Protein AF-0000000074090554 (afdb_homodimer)

pLDDT: mean 96.91, std 5.13, range [51.81, 98.94]

Radius of gyration: 20.27 Å; Cα contacts (8 Å, |Δi|>4): 659; chains: 2; bounding box: 40×61×44 Å

Solvent-accessible surface area (backbone atoms only — not comparable to full-atom values): 15644 Å² total; per-residue (Å²): 118,46,79,45,78,44,50,69,62,42,58,60,70,19,64,66,71,73,47,42,88,66,43,34,73,74,23,35,37,38,40,38,33,32,45,70,45,44,50,70,70,39,45,50,43,50,48,50,49,50,48,49,48,59,72,48,11,80,48,42,38,37,41,36,39,40,21,15,55,68,25,62,82,35,44,69,50,52,49,45,28,29,57,43,36,42,77,71,59,22,46,58,45,79,45,70,33,91,78,59,78,59,39,40,37,39,34,72,68,34,35,36,40,34,27,76,52,44,85,65,38,63,46,87,61,60,77,50,28,63,26,54,79,49,46,40,53,18,32,21,48,61,42,46,36,39,40,37,68,59,80,127,118,46,76,45,79,44,52,67,62,40,60,60,70,20,64,64,71,73,47,42,87,66,42,35,74,74,23,36,37,38,40,39,33,33,46,70,48,44,52,71,71,39,44,51,42,50,49,50,50,49,49,50,48,58,71,46,11,80,48,41,37,36,41,36,39,42,22,17,54,70,25,61,82,35,43,68,50,52,50,45,27,28,56,42,36,42,76,71,59,21,46,59,46,80,46,69,34,90,77,60,80,62,40,41,36,40,35,73,67,33,32,36,39,32,28,75,52,45,85,64,38,63,48,87,61,60,79,52,28,62,25,55,79,48,48,40,53,18,31,20,47,61,42,45,36,40,41,37,67,59,80,126

Secondary structure (DSSP, 8-state):
-EEEEEPTT-----HHHHHGGG-STT--EEEEE-TT--SHHHHHHHHHHHHHHHHH-TT--EEEEEEEGGGGGGHHHHHHHHHHHHTTT-EEEEEEESS----EEEETTSEEEEETTTT--B----SSSTTSS-GGGS-B--EEEEEEE---/-EEEEEPTT-----HHHHHGGG-STT--EEEEE-TT--SHHHHHHHHHHHHHHHHH-TT--EEEEEEEGGGGGGHHHHHHHHHHHHTTT-EEEEEEESS----EEEETTSEEEEETTTT--B----SSSTTSS-GGGS-B--EEEEEEE---

Foldseek 3Di:
DDKDWAAFQAFQCFPCNQCVVVADQPWAEKEWEEAPCADPVSVVLVLVVVVSNVVRYVNHAEYEYEYEPNNVVVVVSQVVSQVVCVVSRHGYHYHHDHPGDAGWMDTPQFKIKGKPNHSPFFDDPDDPDPCNPTVRRTGGHIIMMDMDGHDD/DDKDWAAFQAFQCFPCNQCVVVADQPWAEKEWEEAPCADPVSVVLVLVVVVSNVVRYVNHQEYEYEYEPNNVVVVVSQVVSQVVCVVSRHGYHYHHDHPGDAGWMDTPQFKIKGKPNHSPFFDDPDDPDPCNPTVRRTGGHIIMMDMDGHDD

Nearest PDB structures (foldseek):
  4a5z-assembly1_C  TM=9.369E-01  e=2.027E-21  Homo sapiens
  2ymb-assembly2_A  TM=9.418E-01  e=6.014E-21  Homo sapiens
  2ymb-assembly1_D  TM=9.451E-01  e=1.570E-20  Homo sapiens
  2ymb-assembly2_C  TM=9.462E-01  e=3.608E-20  Homo sapiens
  2jpd-assembly1_A  TM=6.000E-01  e=1.088E+00  Homo sapiens

Organism: Heligmosomoides polygyrus (NCBI:txid6339)

Sequence (304 aa):
LEQRKIEANSVGHGYDKIFGRCLDEKLTAVHVQDAYVCAHHQIMNFVRFCELVVSGAPNIRCINLLTGMEGRNSQSAFDELARSLEKVNVVLKVEFSSSLHDREIRFNNGWIVKIGRGLDYFKNPGKYVLGASDLNFRPCHETIVDIMRQKKLEQRKIEANSVGHGYDKIFGRCLDEKLTAVHVQDAYVCAHHQIMNFVRFCELVVSGAPNIRCINLLTGMEGRNSQSAFDELARSLEKVNVVLKVEFSSSLHDREIRFNNGWIVKIGRGLDYFKNPGKYVLGASDLNFRPCHETIVDIMRQKK

InterPro domains:
  IPR032341 MITD1, C-terminal phospholipase D-like domain [PF16565] (12-149)
  IPR038113 MITD1, C-terminal phospholipase D-like domain superfamily [G3DSA:3.30.870.30] (2-152)
  IPR052817 MIT domain-containing protein 1 [PTHR21222] (3-151)

Structure (mmCIF, N/CA/C/O backbone):
data_AF-0000000074090554-model_v1
#
loop_
_entity.id
_entity.type
_entity.pdbx_description
1 polymer 'MIT_C domain-containing protein'
#
loop_
_atom_site.group_PDB
_atom_site.id
_atom_site.type_symbol
_atom_site.label_atom_id
_atom_site.label_alt_id
_atom_site.label_comp_id
_atom_site.label_asym_id
_atom_site.label_entity_id
_atom_site.label_seq_id
_atom_site.pdbx_PDB_ins_code
_atom_site.Cartn_x
_atom_site.Cartn_y
_atom_site.Cartn_z
_atom_site.occupancy
_atom_site.B_iso_or_equiv
_atom_site.auth_seq_id
_atom_site.auth_comp_id
_atom_site.auth_asym_id
_atom_site.auth_atom_id
_atom_site.pdbx_PDB_model_num
ATOM 1 N N . LEU A 1 1 ? -10.656 11.57 23.984 1 82.06 1 LEU A N 1
ATOM 2 C CA . LEU A 1 1 ? -9.242 11.578 23.594 1 82.06 1 LEU A CA 1
ATOM 3 C C . LEU A 1 1 ? -8.656 10.172 23.672 1 82.06 1 LEU A C 1
ATOM 5 O O . LEU A 1 1 ? -8.867 9.453 24.641 1 82.06 1 LEU A O 1
ATOM 9 N N . GLU A 1 2 ? -8.133 9.703 22.562 1 92.25 2 GLU A N 1
ATOM 10 C CA . GLU A 1 2 ? -7.363 8.461 22.547 1 92.25 2 GLU A CA 1
ATOM 11 C C . GLU A 1 2 ? -5.875 8.742 22.328 1 92.25 2 GLU A C 1
ATOM 13 O O . GLU A 1 2 ? -5.504 9.523 21.453 1 92.25 2 GLU A O 1
ATOM 18 N N . GLN A 1 3 ? -5.125 8.219 23.328 1 95.94 3 GLN A N 1
ATOM 19 C CA . GLN A 1 3 ? -3.678 8.305 23.172 1 95.94 3 GLN A CA 1
ATOM 20 C C . GLN A 1 3 ? -3.07 6.93 22.906 1 95.94 3 GLN A C 1
ATOM 22 O O . GLN A 1 3 ? -3.35 5.969 23.625 1 95.94 3 GLN A O 1
ATOM 27 N N . ARG A 1 4 ? -2.275 6.859 21.844 1 96.69 4 ARG A N 1
ATOM 28 C CA . ARG A 1 4 ? -1.589 5.629 21.469 1 96.69 4 ARG A CA 1
ATOM 29 C C . ARG A 1 4 ? -0.075 5.812 21.5 1 96.69 4 ARG A C 1
ATOM 31 O O . ARG A 1 4 ? 0.454 6.754 20.922 1 96.69 4 ARG A O 1
ATOM 38 N N . LYS A 1 5 ? 0.503 4.953 22.25 1 97.75 5 LYS A N 1
ATOM 39 C CA . LYS A 1 5 ? 1.963 4.945 22.25 1 97.75 5 LYS A CA 1
ATOM 40 C C . LYS A 1 5 ? 2.512 3.918 21.266 1 97.75 5 LYS A C 1
ATOM 42 O O . LYS A 1 5 ? 2.219 2.727 21.375 1 97.75 5 LYS A O 1
ATOM 47 N N . ILE A 1 6 ? 3.244 4.336 20.328 1 98.38 6 ILE A N 1
ATOM 48 C CA . ILE A 1 6 ? 3.916 3.461 19.375 1 98.38 6 ILE A CA 1
ATOM 49 C C . ILE A 1 6 ? 5.355 3.221 19.812 1 98.38 6 ILE A C 1
ATOM 51 O O . ILE A 1 6 ? 6.152 4.156 19.891 1 98.38 6 ILE A O 1
ATOM 55 N N . GLU A 1 7 ? 5.668 2.025 20.078 1 98.5 7 GLU A N 1
ATOM 56 C CA . GLU A 1 7 ? 6.992 1.66 20.562 1 98.5 7 GLU A CA 1
ATOM 57 C C . GLU A 1 7 ? 7.988 1.513 19.422 1 98.5 7 GLU A C 1
ATOM 59 O O . GLU A 1 7 ? 7.609 1.166 18.297 1 98.5 7 GLU A O 1
ATOM 64 N N . ALA A 1 8 ? 9.281 1.731 19.781 1 98.38 8 ALA A N 1
ATOM 65 C CA . ALA A 1 8 ? 10.336 1.532 18.797 1 98.38 8 ALA A CA 1
ATOM 66 C C . ALA A 1 8 ? 10.328 0.104 18.25 1 98.38 8 ALA A C 1
ATOM 68 O O . ALA A 1 8 ? 10.25 -0.855 19.031 1 98.38 8 ALA A O 1
ATOM 69 N N . ASN A 1 9 ? 10.281 -0.014 16.922 1 98 9 ASN A N 1
ATOM 70 C CA . ASN A 1 9 ? 10.414 -1.264 16.172 1 98 9 ASN A CA 1
ATOM 71 C C . ASN A 1 9 ? 9.109 -2.053 16.172 1 98 9 ASN A C 1
ATOM 73 O O . ASN A 1 9 ? 9.047 -3.148 15.609 1 98 9 ASN A O 1
ATOM 77 N N . SER A 1 10 ? 8.078 -1.482 16.812 1 98.12 10 SER A N 1
ATOM 78 C CA . SER A 1 10 ? 6.793 -2.168 16.734 1 98.12 10 SER A CA 1
ATOM 79 C C . SER A 1 10 ? 6.184 -2.045 15.344 1 98.12 10 SER A C 1
ATOM 81 O O . SER A 1 10 ? 6.543 -1.145 14.586 1 98.12 10 SER A O 1
ATOM 83 N N . VAL A 1 11 ? 5.324 -3.018 15.016 1 98.12 11 VAL A N 1
ATOM 84 C CA . VAL A 1 11 ? 4.672 -3.035 13.711 1 98.12 11 VAL A CA 1
ATOM 85 C C . VAL A 1 11 ? 3.156 -2.979 13.891 1 98.12 11 VAL A C 1
ATOM 87 O O . VAL A 1 11 ? 2.656 -3.041 15.016 1 98.12 11 VAL A O 1
ATOM 90 N N . GLY A 1 12 ? 2.463 -2.797 12.812 1 97.94 12 GLY A N 1
ATOM 91 C CA . GLY A 1 12 ? 1.009 -2.826 12.852 1 97.94 12 GLY A CA 1
ATOM 92 C C . GLY A 1 12 ? 0.39 -1.452 13.031 1 97.94 12 GLY A C 1
ATOM 93 O O . GLY A 1 12 ? -0.725 -1.33 13.539 1 97.94 12 GLY A O 1
ATOM 94 N N . HIS A 1 13 ? 1.132 -0.464 12.656 1 98.62 13 HIS A N 1
ATOM 95 C CA . HIS A 1 13 ? 0.662 0.896 12.898 1 98.62 13 HIS A CA 1
ATOM 96 C C . HIS A 1 13 ? 0.528 1.67 11.586 1 98.62 13 HIS A C 1
ATOM 98 O O . HIS A 1 13 ? 0.9 2.844 11.516 1 98.62 13 HIS A O 1
ATOM 104 N N . GLY A 1 14 ? 0.028 0.983 10.562 1 98.56 14 GLY A N 1
ATOM 105 C CA . GLY A 1 14 ? -0.215 1.641 9.289 1 98.56 14 GLY A CA 1
ATOM 106 C C . GLY A 1 14 ? -1.208 2.783 9.383 1 98.56 14 GLY A C 1
ATOM 107 O O . GLY A 1 14 ? -1.899 2.928 10.398 1 98.56 14 GLY A O 1
ATOM 108 N N . TYR A 1 15 ? -1.355 3.547 8.375 1 98.69 15 TYR A N 1
ATOM 109 C CA . TYR A 1 15 ? -2.213 4.727 8.359 1 98.69 15 TYR A CA 1
ATOM 110 C C . TYR A 1 15 ? -3.676 4.34 8.547 1 98.69 15 TYR A C 1
ATOM 112 O O . TYR A 1 15 ? -4.445 5.082 9.164 1 98.69 15 TYR A O 1
ATOM 120 N N . ASP A 1 16 ? -4.066 3.18 8.023 1 98.12 16 ASP A N 1
ATOM 121 C CA . ASP A 1 16 ? -5.441 2.715 8.18 1 98.12 16 ASP A CA 1
ATOM 122 C C . ASP A 1 16 ? -5.781 2.488 9.656 1 98.12 16 ASP A C 1
ATOM 124 O O . ASP A 1 16 ? -6.914 2.715 10.078 1 98.12 16 ASP A O 1
ATOM 128 N N . LYS A 1 17 ? -4.789 2.055 10.406 1 97.88 17 LYS A N 1
ATOM 129 C CA . LYS A 1 17 ? -5 1.806 11.828 1 97.88 17 LYS A CA 1
ATOM 130 C C . LYS A 1 17 ? -5.059 3.113 12.617 1 97.88 17 LYS A C 1
ATOM 132 O O . LYS A 1 17 ? -5.754 3.203 13.625 1 97.88 17 LYS A O 1
ATOM 137 N N . ILE A 1 18 ? -4.367 4.098 12.164 1 98.12 18 ILE A N 1
ATOM 138 C CA . ILE A 1 18 ? -4.258 5.363 12.891 1 98.12 18 ILE A CA 1
ATOM 139 C C . ILE A 1 18 ? -5.387 6.301 12.469 1 98.12 18 ILE A C 1
ATOM 141 O O . ILE A 1 18 ? -6.043 6.914 13.312 1 98.12 18 ILE A O 1
ATOM 145 N N . PHE A 1 19 ? -5.676 6.344 11.133 1 98.44 19 PHE A N 1
ATOM 146 C CA . PHE A 1 19 ? -6.535 7.398 10.609 1 98.44 19 PHE A CA 1
ATOM 147 C C . PHE A 1 19 ? -7.895 6.832 10.203 1 98.44 19 PHE A C 1
ATOM 149 O O . PHE A 1 19 ? -8.812 7.586 9.875 1 98.44 19 PHE A O 1
ATOM 156 N N . GLY A 1 20 ? -8.039 5.535 10.164 1 97.94 20 GLY A N 1
ATOM 157 C CA . GLY A 1 20 ? -9.242 4.906 9.641 1 97.94 20 GLY A CA 1
ATOM 158 C C . GLY A 1 20 ? -10.523 5.449 10.25 1 97.94 20 GLY A C 1
ATOM 159 O O . GLY A 1 20 ? -11.508 5.656 9.547 1 97.94 20 GLY A O 1
ATOM 160 N N . ARG A 1 21 ? -10.531 5.68 11.461 1 96.25 21 ARG A N 1
ATOM 161 C CA . ARG A 1 21 ? -11.734 6.102 12.18 1 96.25 21 ARG A CA 1
ATOM 162 C C . ARG A 1 21 ? -12.117 7.531 11.812 1 96.25 21 ARG A C 1
ATOM 164 O O . ARG A 1 21 ? -13.242 7.965 12.062 1 96.25 21 ARG A O 1
ATOM 171 N N . CYS A 1 22 ? -11.195 8.266 11.289 1 98.25 22 CYS A N 1
ATOM 172 C CA . CYS A 1 22 ? -11.438 9.664 10.953 1 98.25 22 CYS A CA 1
ATOM 173 C C . CYS A 1 22 ? -12.078 9.789 9.578 1 98.25 22 CYS A C 1
ATOM 175 O O . CYS A 1 22 ? -12.445 10.883 9.148 1 98.25 22 CYS A O 1
ATOM 177 N N . LEU A 1 23 ? -12.195 8.719 8.852 1 98.62 23 LEU A N 1
ATOM 178 C CA . LEU A 1 23 ? -12.648 8.727 7.469 1 98.62 23 LEU A CA 1
ATOM 179 C C . LEU A 1 23 ? -14.094 8.234 7.363 1 98.62 23 LEU A C 1
ATOM 181 O O . LEU A 1 23 ? -14.398 7.109 7.762 1 98.62 23 LEU A O 1
ATOM 185 N N . ASP A 1 24 ? -14.93 9.062 6.961 1 98.06 24 ASP A N 1
ATOM 186 C CA . ASP A 1 24 ? -16.328 8.703 6.777 1 98.06 24 ASP A CA 1
ATOM 187 C C . ASP A 1 24 ? -16.969 9.539 5.668 1 98.06 24 ASP A C 1
ATOM 189 O O . ASP A 1 24 ? -16.281 10.25 4.938 1 98.06 24 ASP A O 1
ATOM 193 N N . GLU A 1 25 ? -18.266 9.398 5.477 1 98.06 25 GLU A N 1
ATOM 194 C CA . GLU A 1 25 ? -18.953 10.047 4.371 1 98.06 25 GLU A CA 1
ATOM 195 C C . GLU A 1 25 ? -19.078 11.555 4.609 1 98.06 25 GLU A C 1
ATOM 197 O O . GLU A 1 25 ? -19.359 12.312 3.674 1 98.06 25 GLU A O 1
ATOM 202 N N . LYS A 1 26 ? -18.906 12 5.805 1 98.25 26 LYS A N 1
ATOM 203 C CA . LYS A 1 26 ? -19.078 13.414 6.137 1 98.25 26 LYS A CA 1
ATOM 204 C C . LYS A 1 26 ? -17.797 14.203 5.852 1 98.25 26 LYS A C 1
ATOM 206 O O . LYS A 1 26 ? -17.828 15.438 5.797 1 98.25 26 LYS A O 1
ATOM 211 N N . LEU A 1 27 ? -16.766 13.547 5.73 1 98.75 27 LEU A N 1
ATOM 212 C CA . LEU A 1 27 ? -15.484 14.203 5.535 1 98.75 27 LEU A CA 1
ATOM 213 C C . LEU A 1 27 ? -15.375 14.781 4.129 1 98.75 27 LEU A C 1
ATOM 215 O O . LEU A 1 27 ? -15.477 14.047 3.141 1 98.75 27 LEU A O 1
ATOM 219 N N . THR A 1 28 ? -15.125 16.078 4.031 1 98.88 28 THR A N 1
ATOM 220 C CA . THR A 1 28 ? -15.016 16.719 2.721 1 98.88 28 THR A CA 1
ATOM 221 C C . THR A 1 28 ? -13.672 17.422 2.566 1 98.88 28 THR A C 1
ATOM 223 O O . THR A 1 28 ? -13.273 17.781 1.454 1 98.88 28 THR A O 1
ATOM 226 N N . ALA A 1 29 ? -13 17.625 3.717 1 98.88 29 ALA A N 1
ATOM 227 C CA . ALA A 1 29 ? -11.695 18.281 3.648 1 98.88 29 ALA A CA 1
ATOM 228 C C . ALA A 1 29 ? -10.781 17.828 4.777 1 98.88 29 ALA A C 1
ATOM 230 O O . ALA A 1 29 ? -11.25 17.547 5.887 1 98.88 29 ALA A O 1
ATOM 231 N N . VAL A 1 30 ? -9.516 17.766 4.508 1 98.88 30 VAL A N 1
ATOM 232 C CA . VAL A 1 30 ? -8.5 17.438 5.504 1 98.88 30 VAL A CA 1
ATOM 233 C C . VAL A 1 30 ? -7.363 18.453 5.43 1 98.88 30 VAL A C 1
ATOM 235 O O . VAL A 1 30 ? -6.973 18.891 4.344 1 98.88 30 VAL A O 1
ATOM 238 N N . HIS A 1 31 ? -6.836 18.844 6.582 1 98.69 31 HIS A N 1
ATOM 239 C CA . HIS A 1 31 ? -5.723 19.781 6.688 1 98.69 31 HIS A CA 1
ATOM 240 C C . HIS A 1 31 ? -4.531 19.141 7.391 1 98.69 31 HIS A C 1
ATOM 242 O O . HIS A 1 31 ? -4.613 18.781 8.57 1 98.69 31 HIS A O 1
ATOM 248 N N . VAL A 1 32 ? -3.424 19.047 6.672 1 98.69 32 VAL A N 1
ATOM 249 C CA . VAL A 1 32 ? -2.215 18.422 7.195 1 98.69 32 VAL A CA 1
ATOM 250 C C . VAL A 1 32 ? -1.147 19.484 7.445 1 98.69 32 VAL A C 1
ATOM 252 O O . VAL A 1 32 ? -0.786 20.25 6.535 1 98.69 32 VAL A O 1
ATOM 255 N N . GLN A 1 33 ? -0.683 19.578 8.641 1 98 33 GLN A N 1
ATOM 256 C CA . GLN A 1 33 ? 0.457 20.406 9 1 98 33 GLN A CA 1
ATOM 257 C C . GLN A 1 33 ? 1.658 19.562 9.398 1 98 33 GLN A C 1
ATOM 259 O O . GLN A 1 33 ? 1.597 18.812 10.375 1 98 33 GLN A O 1
ATOM 264 N N . ASP A 1 34 ? 2.723 19.672 8.703 1 96.88 34 ASP A N 1
ATOM 265 C CA . ASP A 1 34 ? 3.98 18.953 8.914 1 96.88 34 ASP A CA 1
ATOM 266 C C . ASP A 1 34 ? 5.141 19.672 8.227 1 96.88 34 ASP A C 1
ATOM 268 O O . ASP A 1 34 ? 5.184 19.766 7 1 96.88 34 ASP A O 1
ATOM 272 N N . ALA A 1 35 ? 6.121 20.094 8.992 1 95.44 35 ALA A N 1
ATOM 273 C CA . ALA A 1 35 ? 7.176 20.969 8.477 1 95.44 35 ALA A CA 1
ATOM 274 C C . ALA A 1 35 ? 8.164 20.188 7.625 1 95.44 35 ALA A C 1
ATOM 276 O O . ALA A 1 35 ? 8.984 20.766 6.906 1 95.44 35 ALA A O 1
ATOM 277 N N . TYR A 1 36 ? 8 18.812 7.562 1 94.88 36 TYR A N 1
ATOM 278 C CA . TYR A 1 36 ? 9.125 18.047 7.039 1 94.88 36 TYR A CA 1
ATOM 279 C C . TYR A 1 36 ? 8.703 17.188 5.852 1 94.88 36 TYR A C 1
ATOM 281 O O . TYR A 1 36 ? 9.312 16.156 5.574 1 94.88 36 TYR A O 1
ATOM 289 N N . VAL A 1 37 ? 7.762 17.672 5.145 1 96.94 37 VAL A N 1
ATOM 290 C CA . VAL A 1 37 ? 7.391 16.969 3.918 1 96.94 37 VAL A CA 1
ATOM 291 C C . VAL A 1 37 ? 8.211 17.516 2.748 1 96.94 37 VAL A C 1
ATOM 293 O O . VAL A 1 37 ? 7.793 18.453 2.08 1 96.94 37 VAL A O 1
ATOM 296 N N . CYS A 1 38 ? 9.336 16.891 2.51 1 96.12 38 CYS A N 1
ATOM 297 C CA . CYS A 1 38 ? 10.258 17.422 1.513 1 96.12 38 CYS A CA 1
ATOM 298 C C . CYS A 1 38 ? 11.008 16.297 0.808 1 96.12 38 CYS A C 1
ATOM 300 O O . CYS A 1 38 ? 11.031 16.234 -0.423 1 96.12 38 CYS A O 1
ATOM 302 N N . ALA A 1 39 ? 11.602 15.391 1.55 1 96.56 39 ALA A N 1
ATOM 303 C CA . ALA A 1 39 ? 12.344 14.273 0.956 1 96.56 39 ALA A CA 1
ATOM 304 C C . ALA A 1 39 ? 11.398 13.312 0.246 1 96.56 39 ALA A C 1
ATOM 306 O O . ALA A 1 39 ? 10.211 13.258 0.556 1 96.56 39 ALA A O 1
ATOM 307 N N . HIS A 1 40 ? 11.953 12.547 -0.634 1 97.19 40 HIS A N 1
ATOM 308 C CA . HIS A 1 40 ? 11.188 11.602 -1.44 1 97.19 40 HIS A CA 1
ATOM 309 C C . HIS A 1 40 ? 10.312 10.711 -0.566 1 97.19 40 HIS A C 1
ATOM 311 O O . HIS A 1 40 ? 9.102 10.602 -0.807 1 97.19 40 HIS A O 1
ATOM 317 N N . HIS A 1 41 ? 10.906 10.094 0.476 1 97.38 41 HIS A N 1
ATOM 318 C CA . HIS A 1 41 ? 10.133 9.164 1.289 1 97.38 41 HIS A CA 1
ATOM 319 C C . HIS A 1 41 ? 9.031 9.883 2.057 1 97.38 41 HIS A C 1
ATOM 321 O O . HIS A 1 41 ? 7.965 9.312 2.309 1 97.38 41 HIS A O 1
ATOM 327 N N . GLN A 1 42 ? 9.273 11.109 2.43 1 97.88 42 GLN A N 1
ATOM 328 C CA . GLN A 1 42 ? 8.266 11.898 3.125 1 97.88 42 GLN A CA 1
ATOM 329 C C . GLN A 1 42 ? 7.102 12.242 2.201 1 97.88 42 GLN A C 1
ATOM 331 O O . GLN A 1 42 ? 5.938 12.18 2.609 1 97.88 42 GLN A O 1
ATOM 336 N N . ILE A 1 43 ? 7.41 12.555 0.97 1 98.5 43 ILE A N 1
ATOM 337 C CA . ILE A 1 43 ? 6.375 12.852 -0.017 1 98.5 43 ILE A CA 1
ATOM 338 C C . ILE A 1 43 ? 5.574 11.594 -0.317 1 98.5 43 ILE A C 1
ATOM 340 O O . ILE A 1 43 ? 4.344 11.641 -0.431 1 98.5 43 ILE A O 1
ATOM 344 N N . MET A 1 44 ? 6.238 10.484 -0.396 1 98.31 44 MET A N 1
ATOM 345 C CA . MET A 1 44 ? 5.543 9.219 -0.632 1 98.31 44 MET A CA 1
ATOM 346 C C . MET A 1 44 ? 4.613 8.883 0.529 1 98.31 44 MET A C 1
ATOM 348 O O . MET A 1 44 ? 3.533 8.328 0.323 1 98.31 44 MET A O 1
ATOM 352 N N . ASN A 1 45 ? 5.043 9.203 1.752 1 98.44 45 ASN A N 1
ATOM 353 C CA . ASN A 1 45 ? 4.152 9.047 2.895 1 98.44 45 ASN A CA 1
ATOM 354 C C . ASN A 1 45 ? 2.883 9.875 2.734 1 98.44 45 ASN A C 1
ATOM 356 O O . ASN A 1 45 ? 1.784 9.406 3.033 1 98.44 45 ASN A O 1
ATOM 360 N N . PHE A 1 46 ? 3.092 11.07 2.268 1 98.81 46 PHE A N 1
ATOM 361 C CA . PHE A 1 46 ? 1.954 11.953 2.045 1 98.81 46 PHE A CA 1
ATOM 362 C C . PHE A 1 46 ? 1.06 11.414 0.935 1 98.81 46 PHE A C 1
ATOM 364 O O . PHE A 1 46 ? -0.168 11.469 1.037 1 98.81 46 PHE A O 1
ATOM 371 N N . VAL A 1 47 ? 1.602 10.859 -0.137 1 98.88 47 VAL A N 1
ATOM 372 C CA . VAL A 1 47 ? 0.836 10.227 -1.202 1 98.88 47 VAL A CA 1
ATOM 373 C C . VAL A 1 47 ? -0.007 9.086 -0.624 1 98.88 47 VAL A C 1
ATOM 375 O O . VAL A 1 47 ? -1.205 8.992 -0.902 1 98.88 47 VAL A O 1
ATOM 378 N N . ARG A 1 48 ? 0.614 8.25 0.199 1 98.75 48 ARG A N 1
ATOM 379 C CA . ARG A 1 48 ? -0.093 7.141 0.833 1 98.75 48 ARG A CA 1
ATOM 380 C C . ARG A 1 48 ? -1.251 7.648 1.687 1 98.75 48 ARG A C 1
ATOM 382 O O . ARG A 1 48 ? -2.328 7.047 1.699 1 98.75 48 ARG A O 1
ATOM 389 N N . PHE A 1 49 ? -0.973 8.711 2.4 1 98.88 49 PHE A N 1
ATOM 390 C CA . PHE A 1 49 ? -2.021 9.32 3.211 1 98.88 49 PHE A CA 1
ATOM 391 C C . PHE A 1 49 ? -3.186 9.773 2.338 1 98.88 49 PHE A C 1
ATOM 393 O O . PHE A 1 49 ? -4.344 9.492 2.646 1 98.88 49 PHE A O 1
ATOM 400 N N . CYS A 1 50 ? -2.912 10.438 1.239 1 98.94 50 CYS A N 1
ATOM 401 C CA . CYS A 1 50 ? -3.938 10.891 0.309 1 98.94 50 CYS A CA 1
ATOM 402 C C . CYS A 1 50 ? -4.734 9.719 -0.244 1 98.94 50 CYS A C 1
ATOM 404 O O . CYS A 1 50 ? -5.957 9.789 -0.358 1 98.94 50 CYS A O 1
ATOM 406 N N . GLU A 1 51 ? -4.047 8.648 -0.608 1 98.81 51 GLU A N 1
ATOM 407 C CA . GLU A 1 51 ? -4.719 7.457 -1.117 1 98.81 51 GLU A CA 1
ATOM 408 C C . GLU A 1 51 ? -5.703 6.898 -0.092 1 98.81 51 GLU A C 1
ATOM 410 O O . GLU A 1 51 ? -6.82 6.516 -0.441 1 98.81 51 GLU A O 1
ATOM 415 N N . LEU A 1 52 ? -5.281 6.887 1.154 1 98.81 52 LEU A N 1
ATOM 416 C CA . LEU A 1 52 ? -6.152 6.41 2.221 1 98.81 52 LEU A CA 1
ATOM 417 C C . LEU A 1 52 ? -7.387 7.297 2.35 1 98.81 52 LEU A C 1
ATOM 419 O O . LEU A 1 52 ? -8.508 6.793 2.453 1 98.81 52 LEU A O 1
ATOM 423 N N . VAL A 1 53 ? -7.199 8.594 2.348 1 98.88 53 VAL A N 1
ATOM 424 C CA . VAL A 1 53 ? -8.289 9.555 2.506 1 98.88 53 VAL A CA 1
ATOM 425 C C . VAL A 1 53 ? -9.281 9.406 1.355 1 98.88 53 VAL A C 1
ATOM 427 O O . VAL A 1 53 ? -10.484 9.305 1.578 1 98.88 53 VAL A O 1
ATOM 430 N N . VAL A 1 54 ? -8.758 9.344 0.125 1 98.81 54 VAL A N 1
ATOM 431 C CA . VAL A 1 54 ? -9.609 9.25 -1.056 1 98.81 54 VAL A CA 1
ATOM 432 C C . VAL A 1 54 ? -10.391 7.938 -1.022 1 98.81 54 VAL A C 1
ATOM 434 O O . VAL A 1 54 ? -11.57 7.902 -1.381 1 98.81 54 VAL A O 1
ATOM 437 N N . SER A 1 55 ? -9.781 6.895 -0.54 1 98.25 55 SER A N 1
ATOM 438 C CA . SER A 1 55 ? -10.414 5.582 -0.485 1 98.25 55 SER A CA 1
ATOM 439 C C . SER A 1 55 ? -11.461 5.523 0.622 1 98.25 55 SER A C 1
ATOM 441 O O . SER A 1 55 ? -12.5 4.875 0.468 1 98.25 55 SER A O 1
ATOM 443 N N . GLY A 1 56 ? -11.242 6.168 1.688 1 98.38 56 GLY A N 1
ATOM 444 C CA . GLY A 1 56 ? -12.062 5.992 2.879 1 98.38 56 GLY A CA 1
ATOM 445 C C . GLY A 1 56 ? -13.109 7.07 3.047 1 98.38 56 GLY A C 1
ATOM 446 O O . GLY A 1 56 ? -14.031 6.926 3.85 1 98.38 56 GLY A O 1
ATOM 447 N N . ALA A 1 57 ? -12.922 8.133 2.305 1 98.62 57 ALA A N 1
ATOM 448 C CA . ALA A 1 57 ? -13.852 9.258 2.393 1 98.62 57 ALA A CA 1
ATOM 449 C C . ALA A 1 57 ? -14.422 9.609 1.021 1 98.62 57 ALA A C 1
ATOM 451 O O . ALA A 1 57 ? -13.883 10.477 0.325 1 98.62 57 ALA A O 1
ATOM 452 N N . PRO A 1 58 ? -15.555 9.047 0.666 1 98 58 PRO A N 1
ATOM 453 C CA . PRO A 1 58 ? -16.078 9.195 -0.691 1 98 58 PRO A CA 1
ATOM 454 C C . PRO A 1 58 ? -16.422 10.641 -1.044 1 98 58 PRO A C 1
ATOM 456 O O . PRO A 1 58 ? -16.453 11 -2.223 1 98 58 PRO A O 1
ATOM 459 N N . ASN A 1 59 ? -16.641 11.516 -0.073 1 98.69 59 ASN A N 1
ATOM 460 C CA . ASN A 1 59 ? -17.062 12.883 -0.356 1 98.69 59 ASN A CA 1
ATOM 461 C C . ASN A 1 59 ? -15.914 13.867 -0.193 1 98.69 59 ASN A C 1
ATOM 463 O O . ASN A 1 59 ? -16.125 15.086 -0.199 1 98.69 59 ASN A O 1
ATOM 467 N N . ILE A 1 60 ? -14.742 13.43 -0.067 1 98.94 60 ILE A N 1
ATOM 468 C CA . ILE A 1 60 ? -13.57 14.297 0.064 1 98.94 60 ILE A CA 1
ATOM 469 C C . ILE A 1 60 ? -13.438 15.164 -1.182 1 98.94 60 ILE A C 1
ATOM 471 O O . ILE A 1 60 ? -13.609 14.688 -2.305 1 98.94 60 ILE A O 1
ATOM 475 N N . ARG A 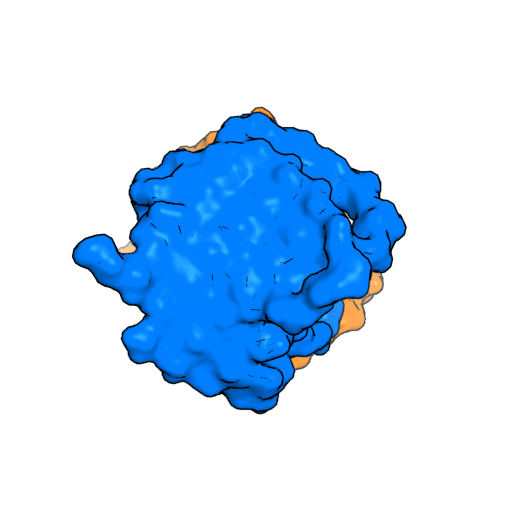1 61 ? -13.062 16.406 -0.954 1 98.88 61 ARG A N 1
ATOM 476 C CA . ARG A 1 61 ? -12.977 17.328 -2.074 1 98.88 61 ARG A CA 1
ATOM 477 C C . ARG A 1 61 ? -11.695 18.156 -2.004 1 98.88 61 ARG A C 1
ATOM 479 O O . ARG A 1 61 ? -11.234 18.672 -3.02 1 98.88 61 ARG A O 1
ATOM 486 N N . CYS A 1 62 ? -11.156 18.219 -0.783 1 98.88 62 CYS A N 1
ATOM 487 C CA . CYS A 1 62 ? -9.992 19.078 -0.641 1 98.88 62 CYS A CA 1
ATOM 488 C C . CYS A 1 62 ? -9.008 18.516 0.379 1 98.88 62 CYS A C 1
ATOM 490 O O . CYS A 1 62 ? -9.414 18.078 1.456 1 98.88 62 CYS A O 1
ATOM 492 N N . ILE A 1 63 ? -7.77 18.484 0.023 1 98.94 63 ILE A N 1
ATOM 493 C CA . ILE A 1 63 ? -6.664 18.172 0.919 1 98.94 63 ILE A CA 1
ATOM 494 C C . ILE A 1 63 ? -5.672 19.328 0.945 1 98.94 63 ILE A C 1
ATOM 496 O O . ILE A 1 63 ? -5.191 19.766 -0.103 1 98.94 63 ILE A O 1
ATOM 500 N N . ASN A 1 64 ? -5.441 19.844 2.141 1 98.88 64 ASN A N 1
ATOM 501 C CA . ASN A 1 64 ? -4.516 20.953 2.328 1 98.88 64 ASN A CA 1
ATOM 502 C C . ASN A 1 64 ? -3.25 20.516 3.057 1 98.88 64 ASN A C 1
ATOM 504 O O . ASN A 1 64 ? -3.326 19.875 4.105 1 98.88 64 ASN A O 1
ATOM 508 N N . LEU A 1 65 ? -2.133 20.859 2.469 1 98.75 65 LEU A N 1
ATOM 509 C CA . LEU A 1 65 ? -0.849 20.609 3.113 1 98.75 65 LEU A CA 1
ATOM 510 C C . LEU A 1 65 ? -0.117 21.906 3.41 1 98.75 65 LEU A C 1
ATOM 512 O O . LEU A 1 65 ? 0.091 22.719 2.512 1 98.75 65 LEU A O 1
ATOM 516 N N . LEU A 1 66 ? 0.136 22.141 4.645 1 98.5 66 LEU A N 1
ATOM 517 C CA . LEU A 1 66 ? 1.072 23.172 5.074 1 98.5 66 LEU A CA 1
ATOM 518 C C . LEU A 1 66 ? 2.391 22.562 5.531 1 98.5 66 LEU A C 1
ATOM 520 O O . LEU A 1 66 ? 2.422 21.797 6.5 1 98.5 66 LEU A O 1
ATOM 524 N N . THR A 1 67 ? 3.516 22.891 4.812 1 98.31 67 THR A N 1
ATOM 525 C CA . THR A 1 67 ? 4.805 22.281 5.141 1 98.31 67 THR A CA 1
ATOM 526 C C . THR A 1 67 ? 5.906 23.344 5.148 1 98.31 67 THR A C 1
ATOM 528 O O . THR A 1 67 ? 5.641 24.531 4.93 1 98.31 67 THR A O 1
ATOM 531 N N . GLY A 1 68 ? 7.113 22.969 5.531 1 97.25 68 GLY A N 1
ATOM 532 C CA . GLY A 1 68 ? 8.219 23.906 5.652 1 97.25 68 GLY A CA 1
ATOM 533 C C . GLY A 1 68 ? 8.703 24.422 4.312 1 97.25 68 GLY A C 1
ATOM 534 O O . GLY A 1 68 ? 8.414 23.844 3.268 1 97.25 68 GLY A O 1
ATOM 535 N N . MET A 1 69 ? 9.5 25.453 4.359 1 96.81 69 MET A N 1
ATOM 536 C CA . MET A 1 69 ? 9.977 26.141 3.164 1 96.81 69 MET A CA 1
ATOM 537 C C . MET A 1 69 ? 10.805 25.188 2.289 1 96.81 69 MET A C 1
ATOM 539 O O . MET A 1 69 ? 10.812 25.328 1.063 1 96.81 69 MET A O 1
ATOM 543 N N . GLU A 1 70 ? 11.414 24.266 2.844 1 95.75 70 GLU A N 1
ATOM 544 C CA . GLU A 1 70 ? 12.227 23.312 2.086 1 95.75 70 GLU A CA 1
ATOM 545 C C . GLU A 1 70 ? 11.375 22.5 1.119 1 95.75 70 GLU A C 1
ATOM 547 O O . GLU A 1 70 ? 11.883 21.969 0.129 1 95.75 70 GLU A O 1
ATOM 552 N N . GLY A 1 71 ? 10.086 22.422 1.48 1 96.31 71 GLY A N 1
ATOM 553 C CA . GLY A 1 71 ? 9.164 21.719 0.597 1 96.31 71 GLY A CA 1
ATOM 554 C C . GLY A 1 71 ? 9.078 22.344 -0.785 1 96.31 71 GLY A C 1
ATOM 555 O O . GLY A 1 71 ? 8.695 21.672 -1.748 1 96.31 71 GLY A O 1
ATOM 556 N N . ARG A 1 72 ? 9.43 23.547 -0.934 1 96.62 72 ARG A N 1
ATOM 557 C CA . ARG A 1 72 ? 9.398 24.234 -2.225 1 96.62 72 ARG A CA 1
ATOM 558 C C . ARG A 1 72 ? 10.312 23.531 -3.23 1 96.62 72 ARG A C 1
ATOM 560 O O . ARG A 1 72 ? 10.047 23.562 -4.434 1 96.62 72 ARG A O 1
ATOM 567 N N . ASN A 1 73 ? 11.344 22.938 -2.736 1 96.5 73 ASN A N 1
ATOM 568 C CA . ASN A 1 73 ? 12.289 22.219 -3.582 1 96.5 73 ASN A CA 1
ATOM 569 C C . ASN A 1 73 ? 11.625 21 -4.238 1 96.5 73 ASN A C 1
ATOM 571 O O . ASN A 1 73 ? 12.18 20.422 -5.18 1 96.5 73 ASN A O 1
ATOM 575 N N . SER A 1 74 ? 10.453 20.641 -3.758 1 97.19 74 SER A N 1
ATOM 576 C CA . SER A 1 74 ? 9.742 19.484 -4.289 1 97.19 74 SER A CA 1
ATOM 577 C C . SER A 1 74 ? 8.414 19.891 -4.914 1 97.19 74 SER A C 1
ATOM 579 O O . SER A 1 74 ? 7.453 19.125 -4.906 1 97.19 74 SER A O 1
ATOM 581 N N . GLN A 1 75 ? 8.336 21.062 -5.383 1 97.69 75 GLN A N 1
ATOM 582 C CA . GLN A 1 75 ? 7.109 21.609 -5.945 1 97.69 75 GLN A CA 1
ATOM 583 C C . GLN A 1 75 ? 6.574 20.734 -7.07 1 97.69 75 GLN A C 1
ATOM 585 O O . GLN A 1 75 ? 5.363 20.531 -7.18 1 97.69 75 GLN A O 1
ATOM 590 N N . SER A 1 76 ? 7.441 20.297 -7.922 1 98 76 SER A N 1
ATOM 591 C CA . SER A 1 76 ? 7.027 19.469 -9.055 1 98 76 SER A CA 1
ATOM 592 C C . SER A 1 76 ? 6.332 18.203 -8.586 1 98 76 SER A C 1
ATOM 594 O O . SER A 1 76 ? 5.402 17.719 -9.242 1 98 76 SER A O 1
ATOM 596 N N . ALA A 1 77 ? 6.82 17.609 -7.527 1 98.5 77 ALA A N 1
ATOM 597 C CA . ALA A 1 77 ? 6.195 16.422 -6.953 1 98.5 77 ALA A CA 1
ATOM 598 C C . ALA A 1 77 ? 4.777 16.719 -6.473 1 98.5 77 ALA A C 1
ATOM 600 O O . ALA A 1 77 ? 3.85 15.961 -6.746 1 98.5 77 ALA A O 1
ATOM 601 N N . PHE A 1 78 ? 4.605 17.844 -5.84 1 98.75 78 PHE A N 1
ATOM 602 C CA . PHE A 1 78 ? 3.289 18.234 -5.348 1 98.75 78 PHE A CA 1
ATOM 603 C C . PHE A 1 78 ? 2.348 18.531 -6.508 1 98.75 78 PHE A C 1
ATOM 605 O O . PHE A 1 78 ? 1.157 18.219 -6.445 1 98.75 78 PHE A O 1
ATOM 612 N N . ASP A 1 79 ? 2.891 19.125 -7.512 1 98.69 79 ASP A N 1
ATOM 613 C CA . ASP A 1 79 ? 2.084 19.422 -8.695 1 98.69 79 ASP A CA 1
ATOM 614 C C . ASP A 1 79 ? 1.599 18.125 -9.352 1 98.69 79 ASP A C 1
ATOM 616 O O . ASP A 1 79 ? 0.453 18.047 -9.797 1 98.69 79 ASP A O 1
ATOM 620 N N . GLU A 1 80 ? 2.488 17.203 -9.445 1 98.75 80 GLU A N 1
ATOM 621 C CA . GLU A 1 80 ? 2.111 15.906 -10.008 1 98.75 80 GLU A CA 1
ATOM 622 C C . GLU A 1 80 ? 0.99 15.258 -9.195 1 98.75 80 GLU A C 1
ATOM 624 O O . GLU A 1 80 ? 0.019 14.75 -9.766 1 98.75 80 GLU A O 1
ATOM 629 N N . LEU A 1 81 ? 1.146 15.281 -7.941 1 98.81 81 LEU A N 1
ATOM 630 C CA . LEU A 1 81 ? 0.121 14.727 -7.066 1 98.81 81 LEU A CA 1
ATOM 631 C C . LEU A 1 81 ? -1.195 15.484 -7.219 1 98.81 81 LEU A C 1
ATOM 633 O O . LEU A 1 81 ? -2.266 14.875 -7.266 1 98.81 81 LEU A O 1
ATOM 637 N N . ALA A 1 82 ? -1.112 16.797 -7.27 1 98.88 82 ALA A N 1
ATOM 638 C CA . ALA A 1 82 ? -2.307 17.625 -7.434 1 98.88 82 ALA A CA 1
ATOM 639 C C . ALA A 1 82 ? -3.064 17.25 -8.703 1 98.88 82 ALA A C 1
ATOM 641 O O . ALA A 1 82 ? -4.289 17.109 -8.68 1 98.88 82 ALA A O 1
ATOM 642 N N . ARG A 1 83 ? -2.389 17.078 -9.773 1 98.62 83 ARG A N 1
ATOM 643 C CA . ARG A 1 83 ? -3.014 16.688 -11.031 1 98.62 83 ARG A CA 1
ATOM 644 C C . ARG A 1 83 ? -3.674 15.32 -10.922 1 98.62 83 ARG A C 1
ATOM 646 O O . ARG A 1 83 ? -4.766 15.102 -11.453 1 98.62 83 ARG A O 1
ATOM 653 N N . SER A 1 84 ? -2.996 14.484 -10.258 1 98.62 84 SER A N 1
ATOM 654 C CA . SER A 1 84 ? -3.529 13.141 -10.047 1 98.62 84 SER A CA 1
ATOM 655 C C . SER A 1 84 ? -4.816 13.18 -9.227 1 98.62 84 SER A C 1
ATOM 657 O O . SER A 1 84 ? -5.797 12.516 -9.57 1 98.62 84 SER A O 1
ATOM 659 N N . LEU A 1 85 ? -4.801 13.914 -8.18 1 98.88 85 LEU A N 1
ATOM 660 C CA . LEU A 1 85 ? -5.953 14.047 -7.297 1 98.88 85 LEU A CA 1
ATOM 661 C C . LEU A 1 85 ? -7.121 14.711 -8.016 1 98.88 85 LEU A C 1
ATOM 663 O O . LEU A 1 85 ? -8.281 14.375 -7.777 1 98.88 85 LEU A O 1
ATOM 667 N N . GLU A 1 86 ? -6.836 15.586 -8.867 1 98.69 86 GLU A N 1
ATOM 668 C CA . GLU A 1 86 ? -7.867 16.281 -9.633 1 98.69 86 GLU A CA 1
ATOM 669 C C . GLU A 1 86 ? -8.703 15.312 -10.453 1 98.69 86 GLU A C 1
ATOM 671 O O . GLU A 1 86 ? -9.898 15.531 -10.664 1 98.69 86 GLU A O 1
ATOM 676 N N . LYS A 1 87 ? -8.117 14.242 -10.922 1 97.69 87 LYS A N 1
ATOM 677 C CA . LYS A 1 87 ? -8.797 13.25 -11.75 1 97.69 87 LYS A CA 1
ATOM 678 C C . LYS A 1 87 ? -9.938 12.586 -10.977 1 97.69 87 LYS A C 1
ATOM 680 O O . LYS A 1 87 ? -10.82 11.977 -11.578 1 97.69 87 LYS A O 1
ATOM 685 N N . VAL A 1 88 ? -9.844 12.68 -9.68 1 97.88 88 VAL A N 1
ATOM 686 C CA . VAL A 1 88 ? -10.914 12.117 -8.859 1 97.88 88 VAL A CA 1
ATOM 687 C C . VAL A 1 88 ? -11.641 13.234 -8.125 1 97.88 88 VAL A C 1
ATOM 689 O O . VAL A 1 88 ? -12.188 13.016 -7.039 1 97.88 88 VAL A O 1
ATOM 692 N N . ASN A 1 89 ? -11.5 14.414 -8.57 1 98.31 89 ASN A N 1
ATOM 693 C CA . ASN A 1 89 ? -12.227 15.602 -8.125 1 98.31 89 ASN A CA 1
ATOM 694 C C . ASN A 1 89 ? -11.797 16.031 -6.727 1 98.31 89 ASN A C 1
ATOM 696 O O . ASN A 1 89 ? -12.633 16.438 -5.914 1 98.31 89 ASN A O 1
ATOM 700 N N . VAL A 1 90 ? -10.586 15.852 -6.414 1 98.94 90 VAL A N 1
ATOM 701 C CA . VAL A 1 90 ? -10.016 16.328 -5.156 1 98.94 90 VAL A CA 1
ATOM 702 C C . VAL A 1 90 ? -8.969 17.391 -5.434 1 98.94 90 VAL A C 1
ATOM 704 O O . VAL A 1 90 ? -8.07 17.203 -6.25 1 98.94 90 VAL A O 1
ATOM 707 N N . VAL A 1 91 ? -9.086 18.516 -4.785 1 98.94 91 VAL A N 1
ATOM 708 C CA . VAL A 1 91 ? -8.133 19.609 -4.941 1 98.94 91 VAL A CA 1
ATOM 709 C C . VAL A 1 91 ? -7.051 19.516 -3.871 1 98.94 91 VAL A C 1
ATOM 711 O O . VAL A 1 91 ? -7.352 19.375 -2.684 1 98.94 91 VAL A O 1
ATOM 714 N N . LEU A 1 92 ? -5.809 19.547 -4.309 1 98.94 92 LEU A N 1
ATOM 715 C CA . LEU A 1 92 ? -4.684 19.641 -3.383 1 98.94 92 LEU A CA 1
ATOM 716 C C . LEU A 1 92 ? -4.117 21.047 -3.336 1 98.94 92 LEU A C 1
ATOM 718 O O . LEU A 1 92 ? -3.758 21.609 -4.375 1 98.94 92 LEU A O 1
ATOM 722 N N . LYS A 1 93 ? -4.102 21.594 -2.189 1 98.81 93 LYS A N 1
ATOM 723 C CA . LYS A 1 93 ? -3.451 22.875 -1.957 1 98.81 93 LYS A CA 1
ATOM 724 C C . LYS A 1 93 ? -2.215 22.719 -1.076 1 98.81 93 LYS A C 1
ATOM 726 O O . LYS A 1 93 ? -2.299 22.172 0.024 1 98.81 93 LYS A O 1
ATOM 731 N N . VAL A 1 94 ? -1.112 23.172 -1.591 1 98.69 94 VAL A N 1
ATOM 732 C CA . VAL A 1 94 ? 0.136 23.094 -0.84 1 98.69 94 VAL A CA 1
ATOM 733 C C . VAL A 1 94 ? 0.652 24.5 -0.535 1 98.69 94 VAL A C 1
ATOM 735 O O . VAL A 1 94 ? 0.777 25.328 -1.438 1 98.69 94 VAL A O 1
ATOM 738 N N . GLU A 1 95 ? 0.859 24.719 0.693 1 98 95 GLU A N 1
ATOM 739 C CA . GLU A 1 95 ? 1.433 25.984 1.15 1 98 95 GLU A CA 1
ATOM 740 C C . GLU A 1 95 ? 2.715 25.75 1.944 1 98 95 GLU A C 1
ATOM 742 O O . GLU A 1 95 ? 2.914 24.672 2.512 1 98 95 GLU A O 1
ATOM 747 N N . PHE A 1 96 ? 3.545 26.812 1.97 1 97.88 96 PHE A N 1
ATOM 748 C CA . PHE A 1 96 ? 4.84 26.719 2.631 1 97.88 96 PHE A CA 1
ATOM 749 C C . PHE A 1 96 ? 4.98 27.766 3.723 1 97.88 96 PHE A C 1
ATOM 751 O O . PHE A 1 96 ? 4.543 28.906 3.553 1 97.88 96 PHE A O 1
ATOM 758 N N . SER A 1 97 ? 5.52 27.344 4.816 1 96.44 97 SER A N 1
ATOM 759 C CA . SER A 1 97 ? 5.684 28.234 5.957 1 96.44 97 SER A CA 1
ATOM 760 C C . SER A 1 97 ? 7.105 28.188 6.504 1 96.44 97 SER A C 1
ATOM 762 O O . SER A 1 97 ? 7.707 27.109 6.582 1 96.44 97 SER A O 1
ATOM 764 N N . SER A 1 98 ? 7.656 29.266 6.945 1 93.81 98 SER A N 1
ATOM 765 C CA . SER A 1 98 ? 8.992 29.344 7.527 1 93.81 98 SER A CA 1
ATOM 766 C C . SER A 1 98 ? 8.945 29.156 9.039 1 93.81 98 SER A C 1
ATOM 768 O O . SER A 1 98 ? 9.984 29 9.688 1 93.81 98 SER A O 1
ATOM 770 N N . SER A 1 99 ? 7.797 29.109 9.664 1 92.56 99 SER A N 1
ATOM 771 C CA . SER A 1 99 ? 7.707 29.078 11.117 1 92.56 99 SER A CA 1
ATOM 772 C C . SER A 1 99 ? 6.844 27.906 11.586 1 92.56 99 SER A C 1
ATOM 774 O O . SER A 1 99 ? 6.371 27.891 12.727 1 92.56 99 SER A O 1
ATOM 776 N N . LEU A 1 100 ? 6.648 27 10.75 1 90.19 100 LEU A N 1
ATOM 777 C CA . LEU A 1 100 ? 5.797 25.859 11.078 1 90.19 100 LEU A CA 1
ATOM 778 C C . LEU A 1 100 ? 6.484 24.922 12.07 1 90.19 100 LEU A C 1
ATOM 780 O O . LEU A 1 100 ? 7.609 24.484 11.836 1 90.19 100 LEU A O 1
ATOM 784 N N . HIS A 1 101 ? 5.867 24.656 13.242 1 84.56 101 HIS A N 1
ATOM 785 C CA . HIS A 1 101 ? 6.48 23.781 14.234 1 84.56 101 HIS A CA 1
ATOM 786 C C . HIS A 1 101 ? 5.52 22.688 14.672 1 84.56 101 HIS A C 1
ATOM 788 O O . HIS A 1 101 ? 5.949 21.641 15.172 1 84.56 101 HIS A O 1
ATOM 794 N N . ASP A 1 102 ? 4.359 22.875 14.422 1 86.38 102 ASP A N 1
ATOM 795 C CA . ASP A 1 102 ? 3.369 21.906 14.891 1 86.38 102 ASP A CA 1
ATOM 796 C C . ASP A 1 102 ? 3.143 20.812 13.852 1 86.38 102 ASP A C 1
ATOM 798 O O . ASP A 1 102 ? 3.359 21.031 12.656 1 86.38 102 ASP A O 1
ATOM 802 N N . ARG A 1 103 ? 2.861 19.594 14.422 1 93.81 103 ARG A N 1
ATOM 803 C CA . ARG A 1 103 ? 2.42 18.453 13.625 1 93.81 103 ARG A CA 1
ATOM 804 C C . ARG A 1 103 ? 0.993 18.047 13.992 1 93.81 103 ARG A C 1
ATOM 806 O O . ARG A 1 103 ? 0.755 17.484 15.055 1 93.81 103 ARG A O 1
ATOM 813 N N . GLU A 1 104 ? 0.08 18.422 13.062 1 96.75 104 GLU A N 1
ATOM 814 C CA . GLU A 1 104 ? -1.333 18.156 13.32 1 96.75 104 GLU A CA 1
ATOM 815 C C . GLU A 1 104 ? -2.086 17.875 12.023 1 96.75 104 GLU A C 1
ATOM 817 O O . GLU A 1 104 ? -1.842 18.516 11.008 1 96.75 104 GLU A O 1
ATOM 822 N N . ILE A 1 105 ? -3.021 16.922 12.07 1 98.56 105 ILE A N 1
ATOM 823 C CA . ILE A 1 105 ? -3.938 16.625 10.969 1 98.56 105 ILE A CA 1
ATOM 824 C C . ILE A 1 105 ? -5.379 16.844 11.43 1 98.56 105 ILE A C 1
ATOM 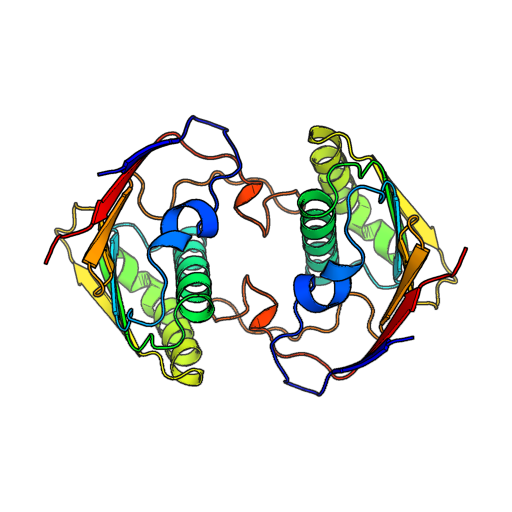826 O O . ILE A 1 105 ? -5.828 16.219 12.398 1 98.56 105 ILE A O 1
ATOM 830 N N . ARG A 1 106 ? -6.082 17.703 10.742 1 98.44 106 ARG A N 1
ATOM 831 C CA . ARG A 1 106 ? -7.457 18.047 11.094 1 98.44 106 ARG A CA 1
ATOM 832 C C . ARG A 1 106 ? -8.43 17.609 10.008 1 98.44 106 ARG A C 1
ATOM 834 O O . ARG A 1 106 ? -8.25 17.938 8.836 1 98.44 106 ARG A O 1
ATOM 841 N N . PHE A 1 107 ? -9.344 16.844 10.391 1 98.75 107 PHE A N 1
ATOM 842 C CA . PHE A 1 107 ? -10.445 16.422 9.531 1 98.75 107 PHE A CA 1
ATOM 843 C C . PHE A 1 107 ? -11.688 17.266 9.797 1 98.75 107 PHE A C 1
ATOM 845 O O . PHE A 1 107 ? -12.047 17.5 10.953 1 98.75 107 PHE A O 1
ATOM 852 N N . ASN A 1 108 ? -12.367 17.719 8.773 1 98.38 108 ASN A N 1
ATOM 853 C CA . ASN A 1 108 ? -13.43 18.703 8.977 1 98.38 108 ASN A CA 1
ATOM 854 C C . ASN A 1 108 ? -14.703 18.031 9.5 1 98.38 108 ASN A C 1
ATOM 856 O O . ASN A 1 108 ? -15.719 18.703 9.688 1 98.38 108 ASN A O 1
ATOM 860 N N . ASN A 1 109 ? -14.664 16.797 9.703 1 97.94 109 ASN A N 1
ATOM 861 C CA . ASN A 1 109 ? -15.773 16.125 10.375 1 97.94 109 ASN A CA 1
ATOM 862 C C . ASN A 1 109 ? -15.562 16.047 11.883 1 97.94 109 ASN A C 1
ATOM 864 O O . ASN A 1 109 ? -16.266 15.328 12.578 1 97.94 109 ASN A O 1
ATOM 868 N N . GLY A 1 110 ? -14.469 16.656 12.359 1 97.75 110 GLY A N 1
ATOM 869 C CA . GLY A 1 110 ? -14.352 16.859 13.797 1 97.75 110 GLY A CA 1
ATOM 870 C C . GLY A 1 110 ? -13.141 16.156 14.398 1 97.75 110 GLY A C 1
ATOM 871 O O . GLY A 1 110 ? -12.766 16.438 15.539 1 97.75 110 GLY A O 1
ATOM 872 N N . TRP A 1 111 ? -12.445 15.32 13.656 1 98.25 111 TRP A N 1
ATOM 873 C CA . TRP A 1 111 ? -11.305 14.57 14.172 1 98.25 111 TRP A CA 1
ATOM 874 C C . TRP A 1 111 ? -10.023 15.391 14.062 1 98.25 111 TRP A C 1
ATOM 876 O O . TRP A 1 111 ? -9.836 16.141 13.094 1 98.25 111 TRP A O 1
ATOM 886 N N . ILE A 1 112 ? -9.242 15.258 15.086 1 98.25 112 ILE A N 1
ATOM 887 C CA . ILE A 1 112 ? -7.898 15.836 15.094 1 98.25 112 ILE A CA 1
ATOM 888 C C . ILE A 1 112 ? -6.891 14.773 15.523 1 98.25 112 ILE A C 1
ATOM 890 O O . ILE A 1 112 ? -7.082 14.086 16.531 1 98.25 112 ILE A O 1
ATOM 894 N N . VAL A 1 113 ? -5.844 14.625 14.773 1 98.5 113 VAL A N 1
ATOM 895 C CA . VAL A 1 113 ? -4.801 13.656 15.086 1 98.5 113 VAL A CA 1
ATOM 896 C C . VAL A 1 113 ? -3.451 14.367 15.188 1 98.5 113 VAL A C 1
ATOM 898 O O . VAL A 1 113 ? -3.057 15.102 14.281 1 98.5 113 VAL A O 1
ATOM 901 N N . LYS A 1 114 ? -2.805 14.18 16.281 1 97.5 114 LYS A N 1
ATOM 902 C CA . LYS A 1 114 ? -1.459 14.703 16.5 1 97.5 114 LYS A CA 1
ATOM 903 C C . LYS A 1 114 ? -0.45 13.57 16.672 1 97.5 114 LYS A C 1
ATOM 905 O O . LYS A 1 114 ? -0.631 12.695 17.531 1 97.5 114 LYS A O 1
ATOM 910 N N . ILE A 1 115 ? 0.53 13.602 15.852 1 97.62 115 ILE A N 1
ATOM 911 C CA . ILE A 1 115 ? 1.59 12.602 15.914 1 97.62 115 ILE A CA 1
ATOM 912 C C . ILE A 1 115 ? 2.938 13.289 16.125 1 97.62 115 ILE A C 1
ATOM 914 O O . ILE A 1 115 ? 3.311 14.18 15.359 1 97.62 115 ILE A O 1
ATOM 918 N N . GLY A 1 116 ? 3.641 12.891 17.062 1 95.69 116 GLY A N 1
ATOM 919 C CA . GLY A 1 116 ? 4.922 13.5 17.391 1 95.69 116 GLY A CA 1
ATOM 920 C C . GLY A 1 116 ? 5.867 13.57 16.219 1 95.69 116 GLY A C 1
ATOM 921 O O . GLY A 1 116 ? 6.586 14.562 16.047 1 95.69 116 GLY A O 1
ATOM 922 N N . ARG A 1 117 ? 5.824 12.625 15.328 1 95.44 117 ARG A N 1
ATOM 923 C CA . ARG A 1 117 ? 6.734 12.539 14.195 1 95.44 117 ARG A CA 1
ATOM 924 C C . ARG A 1 117 ? 6.004 12.812 12.883 1 95.44 117 ARG A C 1
ATOM 926 O O . ARG A 1 117 ? 6.527 12.531 11.805 1 95.44 117 ARG A O 1
ATOM 933 N N . GLY A 1 118 ? 4.793 13.32 12.992 1 96.75 118 GLY A N 1
ATOM 934 C CA . GLY A 1 118 ? 4.016 13.508 11.773 1 96.75 118 GLY A CA 1
ATOM 935 C C . GLY A 1 118 ? 3.738 12.211 11.039 1 96.75 118 GLY A C 1
ATOM 936 O O . GLY A 1 118 ? 3.475 11.18 11.664 1 96.75 118 GLY A O 1
ATOM 937 N N . LEU A 1 119 ? 3.77 12.297 9.719 1 97.81 119 LEU A N 1
ATOM 938 C CA . LEU A 1 119 ? 3.488 11.133 8.891 1 97.81 119 LEU A CA 1
ATOM 939 C C . LEU A 1 119 ? 4.719 10.242 8.773 1 97.81 119 LEU A C 1
ATOM 941 O O . LEU A 1 119 ? 4.641 9.141 8.227 1 97.81 119 LEU A O 1
ATOM 945 N N . ASP A 1 120 ? 5.848 10.711 9.289 1 97.38 120 ASP A N 1
ATOM 946 C CA . ASP A 1 120 ? 7.125 10.039 9.055 1 97.38 120 ASP A CA 1
ATOM 947 C C . ASP A 1 120 ? 7.59 9.289 10.297 1 97.38 120 ASP A C 1
ATOM 949 O O . ASP A 1 120 ? 8.672 9.555 10.82 1 97.38 120 ASP A O 1
ATOM 953 N N . TYR A 1 121 ? 6.801 8.289 10.703 1 98.31 121 TYR A N 1
ATOM 954 C CA . TYR A 1 121 ? 7.184 7.543 11.898 1 98.31 121 TYR A CA 1
ATOM 955 C C . TYR A 1 121 ? 7.547 6.105 11.555 1 98.31 121 TYR A C 1
ATOM 957 O O . TYR A 1 121 ? 7.621 5.246 12.438 1 98.31 121 TYR A O 1
ATOM 965 N N . PHE A 1 122 ? 7.855 5.801 10.328 1 98.56 122 PHE A N 1
ATOM 966 C CA . PHE A 1 122 ? 8.227 4.469 9.867 1 98.56 122 PHE A CA 1
ATOM 967 C C . PHE A 1 122 ? 9.719 4.395 9.578 1 98.56 122 PHE A C 1
ATOM 969 O O . PHE A 1 122 ? 10.297 5.336 9.031 1 98.56 122 PHE A O 1
ATOM 976 N N . LYS A 1 123 ? 10.289 3.33 9.922 1 98.19 123 LYS A N 1
ATOM 977 C CA . LYS A 1 123 ? 11.68 3.068 9.586 1 98.19 123 LYS A CA 1
ATOM 978 C C . LYS A 1 123 ? 11.812 2.494 8.18 1 98.19 123 LYS A C 1
ATOM 980 O O . LYS A 1 123 ? 10.844 1.957 7.633 1 98.19 123 LYS A O 1
ATOM 985 N N . ASN A 1 124 ? 12.93 2.707 7.621 1 96.81 124 ASN A N 1
ATOM 986 C CA . ASN A 1 124 ? 13.219 2.055 6.348 1 96.81 124 ASN A CA 1
ATOM 987 C C . ASN A 1 124 ? 13.297 0.538 6.5 1 96.81 124 ASN A C 1
ATOM 989 O O . ASN A 1 124 ? 14.18 0.025 7.191 1 96.81 124 ASN A O 1
ATOM 993 N N . PRO A 1 125 ? 12.461 -0.186 5.879 1 94.75 125 PRO A N 1
ATOM 994 C CA . PRO A 1 125 ? 12.438 -1.639 6.07 1 94.75 125 PRO A CA 1
ATOM 995 C C . PRO A 1 125 ? 13.453 -2.365 5.195 1 94.75 125 PRO A C 1
ATOM 997 O O . PRO A 1 125 ? 13.805 -3.514 5.477 1 94.75 125 PRO A O 1
ATOM 1000 N N . GLY A 1 126 ? 13.922 -1.813 4.164 1 94.5 126 GLY A N 1
ATOM 1001 C CA . GLY A 1 126 ? 14.641 -2.48 3.086 1 94.5 126 GLY A CA 1
ATOM 1002 C C . GLY A 1 126 ? 13.922 -2.391 1.75 1 94.5 126 GLY A C 1
ATOM 1003 O O . GLY A 1 126 ? 12.969 -1.627 1.602 1 94.5 126 GLY A O 1
ATOM 1004 N N . LYS A 1 127 ? 14.469 -3.141 0.827 1 96.5 127 LYS A N 1
ATOM 1005 C CA . LYS A 1 127 ? 13.977 -2.982 -0.538 1 96.5 127 LYS A CA 1
ATOM 1006 C C . LYS A 1 127 ? 12.906 -4.023 -0.858 1 96.5 127 LYS A C 1
ATOM 1008 O O . LYS A 1 127 ? 11.773 -3.676 -1.194 1 96.5 127 LYS A O 1
ATOM 1013 N N . TYR A 1 128 ? 13.234 -5.242 -0.773 1 98.19 128 TYR A N 1
ATOM 1014 C CA . TYR A 1 128 ? 12.328 -6.336 -1.09 1 98.19 128 TYR A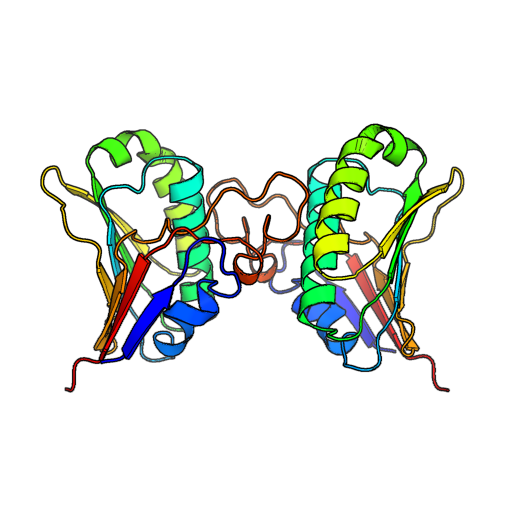 CA 1
ATOM 1015 C C . TYR A 1 128 ? 11.969 -7.129 0.161 1 98.19 128 TYR A C 1
ATOM 1017 O O . TYR A 1 128 ? 12.336 -8.305 0.287 1 98.19 128 TYR A O 1
ATOM 1025 N N . VAL A 1 129 ? 11.227 -6.469 1.068 1 98.62 129 VAL A N 1
ATOM 1026 C CA . VAL A 1 129 ? 10.891 -7.02 2.377 1 98.62 129 VAL A CA 1
ATOM 1027 C C . VAL A 1 129 ? 9.43 -6.707 2.709 1 98.62 129 VAL A C 1
ATOM 1029 O O . VAL A 1 129 ? 8.836 -5.809 2.113 1 98.62 129 VAL A O 1
ATOM 1032 N N . LEU A 1 130 ? 8.898 -7.508 3.617 1 98.62 130 LEU A N 1
ATOM 1033 C CA . LEU A 1 130 ? 7.613 -7.094 4.172 1 98.62 130 LEU A CA 1
ATOM 1034 C C . LEU A 1 130 ? 7.695 -5.688 4.75 1 98.62 130 LEU A C 1
ATOM 1036 O O . LEU A 1 130 ? 8.656 -5.352 5.445 1 98.62 130 LEU A O 1
ATOM 1040 N N . GLY A 1 131 ? 6.688 -4.875 4.398 1 98.38 131 GLY A N 1
ATOM 1041 C CA . GLY A 1 131 ? 6.703 -3.49 4.832 1 98.38 131 GLY A CA 1
ATOM 1042 C C . GLY A 1 131 ? 7.156 -2.527 3.752 1 98.38 131 GLY A C 1
ATOM 1043 O O . GLY A 1 131 ? 7.027 -1.312 3.902 1 98.38 131 GLY A O 1
ATOM 1044 N N . ALA A 1 132 ? 7.707 -3.057 2.703 1 98.06 132 ALA A N 1
ATOM 1045 C CA . ALA A 1 132 ? 8.094 -2.182 1.598 1 98.06 132 ALA A CA 1
ATOM 1046 C C . ALA A 1 132 ? 6.879 -1.454 1.028 1 98.06 132 ALA A C 1
ATOM 1048 O O . ALA A 1 132 ? 6.961 -0.274 0.679 1 98.06 132 ALA A O 1
ATOM 1049 N N . SER A 1 133 ? 5.762 -2.107 0.929 1 97.69 133 SER A N 1
ATOM 1050 C CA . SER A 1 133 ? 4.547 -1.489 0.416 1 97.69 133 SER A CA 1
ATOM 1051 C C . SER A 1 133 ? 3.498 -1.336 1.515 1 97.69 133 SER A C 1
ATOM 1053 O O . SER A 1 133 ? 2.857 -0.288 1.626 1 97.69 133 SER A O 1
ATOM 1055 N N . ASP A 1 134 ? 3.311 -2.309 2.326 1 98.19 134 ASP A N 1
ATOM 1056 C CA . ASP A 1 134 ? 2.316 -2.289 3.395 1 98.19 134 ASP A CA 1
ATOM 1057 C C . ASP A 1 134 ? 2.916 -1.757 4.695 1 98.19 134 ASP A C 1
ATOM 1059 O O . ASP A 1 134 ? 3.709 -2.441 5.344 1 98.19 134 ASP A O 1
ATOM 1063 N N . LEU A 1 135 ? 2.439 -0.633 5.117 1 98.5 135 LEU A N 1
ATOM 1064 C CA . LEU A 1 135 ? 3.012 0.06 6.266 1 98.5 135 LEU A CA 1
ATOM 1065 C C . LEU A 1 135 ? 2.771 -0.725 7.551 1 98.5 135 LEU A C 1
ATOM 1067 O O . LEU A 1 135 ? 3.455 -0.507 8.555 1 98.5 135 LEU A O 1
ATOM 1071 N N . ASN A 1 136 ? 1.812 -1.598 7.578 1 98.44 136 ASN A N 1
ATOM 1072 C CA . ASN A 1 136 ? 1.517 -2.363 8.781 1 98.44 136 ASN A CA 1
ATOM 1073 C C . ASN A 1 136 ? 2.623 -3.367 9.094 1 98.44 136 ASN A C 1
ATOM 1075 O O . ASN A 1 136 ? 2.686 -3.906 10.203 1 98.44 136 ASN A O 1
ATOM 1079 N N . PHE A 1 137 ? 3.537 -3.576 8.148 1 98.38 137 PHE A N 1
ATOM 1080 C CA . PHE A 1 137 ? 4.652 -4.484 8.383 1 98.38 137 PHE A CA 1
ATOM 1081 C C . PHE A 1 137 ? 5.934 -3.707 8.656 1 98.38 137 PHE A C 1
ATOM 1083 O O . PHE A 1 137 ? 6.992 -4.301 8.883 1 98.38 137 PHE A O 1
ATOM 1090 N N . ARG A 1 138 ? 5.895 -2.406 8.648 1 98.31 138 ARG A N 1
ATOM 1091 C CA . ARG A 1 138 ? 7.09 -1.591 8.828 1 98.31 138 ARG A CA 1
ATOM 1092 C C . ARG A 1 138 ? 7.352 -1.325 10.312 1 98.31 138 ARG A C 1
ATOM 1094 O O . ARG A 1 138 ? 6.441 -0.944 11.047 1 98.31 138 ARG A O 1
ATOM 1101 N N . PRO A 1 139 ? 8.562 -1.551 10.711 1 98.19 139 PRO A N 1
ATOM 1102 C CA . PRO A 1 139 ? 8.898 -1.075 12.055 1 98.19 139 PRO A CA 1
ATOM 1103 C C . PRO A 1 139 ? 8.789 0.442 12.195 1 98.19 139 PRO A C 1
ATOM 1105 O O . PRO A 1 139 ? 9.023 1.171 11.227 1 98.19 139 PRO A O 1
ATOM 1108 N N . CYS A 1 140 ? 8.477 0.862 13.406 1 98.69 140 CYS A N 1
ATOM 1109 C CA . CYS A 1 140 ? 8.234 2.287 13.609 1 98.69 140 CYS A CA 1
ATOM 1110 C C . CYS A 1 140 ? 9.297 2.895 14.523 1 98.69 140 CYS A C 1
ATOM 1112 O O . CYS A 1 140 ? 9.938 2.18 15.297 1 98.69 140 CYS A O 1
ATOM 1114 N N . HIS A 1 141 ? 9.547 4.176 14.336 1 98.62 141 HIS A N 1
ATOM 1115 C CA . HIS A 1 141 ? 10.18 4.973 15.375 1 98.62 141 HIS A CA 1
ATOM 1116 C C . HIS A 1 141 ? 9.219 5.23 16.531 1 98.62 141 HIS A C 1
ATOM 1118 O O . HIS A 1 141 ? 8.016 5.359 16.328 1 98.62 141 HIS A O 1
ATOM 1124 N N . GLU A 1 142 ? 9.742 5.305 17.656 1 98.5 142 GLU A N 1
ATOM 1125 C CA . GLU A 1 142 ? 8.906 5.617 18.812 1 98.5 142 GLU A CA 1
ATOM 1126 C C . GLU A 1 142 ? 8.219 6.969 18.656 1 98.5 142 GLU A C 1
ATOM 1128 O O . GLU A 1 142 ? 8.844 7.934 18.203 1 98.5 142 GLU A O 1
ATOM 1133 N N . THR A 1 143 ? 6.957 7.055 19.016 1 98.19 143 THR A N 1
ATOM 1134 C CA . THR A 1 143 ? 6.215 8.305 18.953 1 98.19 143 THR A CA 1
ATOM 1135 C C . THR A 1 143 ? 4.891 8.18 19.703 1 98.19 143 THR A C 1
ATOM 1137 O O . THR A 1 143 ? 4.516 7.086 20.141 1 98.19 143 THR A O 1
ATOM 1140 N N . ILE A 1 144 ? 4.238 9.25 19.922 1 97.75 144 ILE A N 1
ATOM 1141 C CA . ILE A 1 144 ? 2.93 9.312 20.562 1 97.75 144 ILE A CA 1
ATOM 1142 C C . ILE A 1 144 ? 1.899 9.867 19.578 1 97.75 144 ILE A C 1
ATOM 1144 O O . ILE A 1 144 ? 2.176 10.82 18.859 1 97.75 144 ILE A O 1
ATOM 1148 N N . VAL A 1 145 ? 0.76 9.172 19.531 1 98.06 145 VAL A N 1
ATOM 1149 C CA . VAL A 1 145 ? -0.357 9.602 18.688 1 98.06 145 VAL A CA 1
ATOM 1150 C C . VAL A 1 145 ? -1.535 10.008 19.578 1 98.06 145 VAL A C 1
ATOM 1152 O O . VAL A 1 145 ? -2.025 9.203 20.375 1 98.06 145 VAL A O 1
ATOM 1155 N N . ASP A 1 146 ? -1.979 11.227 19.422 1 97.88 146 ASP A N 1
ATOM 1156 C CA . ASP A 1 146 ? -3.191 11.711 20.078 1 97.88 146 ASP A CA 1
ATOM 1157 C C . ASP A 1 146 ? -4.336 11.852 19.078 1 97.88 146 ASP A C 1
ATOM 1159 O O . ASP A 1 146 ? -4.211 12.555 18.078 1 97.88 146 ASP A O 1
ATOM 1163 N N . ILE A 1 147 ? -5.363 11.148 19.312 1 97.69 147 ILE A N 1
ATOM 1164 C CA . ILE A 1 147 ? -6.562 11.227 18.484 1 97.69 147 ILE A CA 1
ATOM 1165 C C . ILE A 1 147 ? -7.707 11.836 19.297 1 97.69 147 ILE A C 1
ATOM 1167 O O . ILE A 1 147 ? -8.078 11.32 20.344 1 97.69 147 ILE A O 1
ATOM 1171 N N . MET A 1 148 ? -8.211 12.914 18.766 1 96.94 148 MET A N 1
ATOM 1172 C CA . MET A 1 148 ? -9.258 13.641 19.484 1 96.94 148 MET A CA 1
ATOM 1173 C C . MET A 1 148 ? -10.461 13.891 18.562 1 96.94 148 MET A C 1
ATOM 1175 O O . MET A 1 148 ? -10.32 13.891 17.344 1 96.94 148 MET A O 1
ATOM 1179 N N . ARG A 1 149 ? -11.656 13.945 19.188 1 93.69 149 ARG A N 1
ATOM 1180 C CA . ARG A 1 149 ? -12.859 14.336 18.453 1 93.69 149 ARG A CA 1
ATOM 1181 C C . ARG A 1 149 ? -13.469 15.602 19.047 1 93.69 149 ARG A C 1
ATOM 1183 O O . ARG A 1 149 ? -13.734 15.664 20.25 1 93.69 149 ARG A O 1
ATOM 1190 N N . GLN A 1 150 ? -13.562 16.562 18.203 1 85.56 150 GLN A N 1
ATOM 1191 C CA . GLN A 1 150 ? -14.148 17.828 18.672 1 85.56 150 GLN A CA 1
ATOM 1192 C C . GLN A 1 150 ? -15.672 17.734 18.719 1 85.56 150 GLN A C 1
ATOM 1194 O O . GLN A 1 150 ? -16.297 17.203 17.797 1 85.56 150 GLN A O 1
ATOM 1199 N N . LYS A 1 151 ? -16.344 17.578 19.953 1 65.88 151 LYS A N 1
ATOM 1200 C CA . LYS A 1 151 ? -17.781 17.625 20.188 1 65.88 151 LYS A CA 1
ATOM 1201 C C . LYS A 1 151 ? -18.391 18.906 19.594 1 65.88 151 LYS A C 1
ATOM 1203 O O . LYS A 1 151 ? -17.859 20 19.781 1 65.88 151 LYS A O 1
ATOM 1208 N N . LYS A 1 152 ? -19.156 18.641 18.516 1 51.81 152 LYS A N 1
ATOM 1209 C CA . LYS A 1 152 ? -20.062 19.766 18.328 1 51.81 152 LYS A CA 1
ATOM 1210 C C . LYS A 1 152 ? -21.031 19.891 19.484 1 51.81 152 LYS A C 1
ATOM 1212 O O . LYS A 1 152 ? -21.469 18.891 20.062 1 51.81 152 LYS A O 1
ATOM 1217 N N . LEU B 1 1 ? -16.828 -21.281 -10.867 1 82.62 1 LEU B N 1
ATOM 1218 C CA . LEU B 1 1 ? -15.859 -20.516 -11.648 1 82.62 1 LEU B CA 1
ATOM 1219 C C . LEU B 1 1 ? -16.297 -19.062 -11.789 1 82.62 1 LEU B C 1
ATOM 1221 O O . LEU B 1 1 ? -17.469 -18.781 -12.094 1 82.62 1 LEU B O 1
ATOM 1225 N N . GLU B 1 2 ? -15.469 -18.141 -11.359 1 92.12 2 GLU B N 1
ATOM 1226 C CA . GLU B 1 2 ? -15.68 -16.719 -11.609 1 92.12 2 GLU B CA 1
ATOM 1227 C C . GLU B 1 2 ? -14.664 -16.172 -12.609 1 92.12 2 GLU B C 1
ATOM 1229 O O . GLU B 1 2 ? -13.469 -16.438 -12.492 1 92.12 2 GLU B O 1
ATOM 1234 N N . GLN B 1 3 ? -15.266 -15.602 -13.68 1 95.88 3 GLN B N 1
ATOM 1235 C CA . GLN B 1 3 ? -14.398 -14.93 -14.641 1 95.88 3 GLN B CA 1
ATOM 1236 C C . GLN B 1 3 ? -14.57 -13.422 -14.57 1 95.88 3 GLN B C 1
ATOM 1238 O O . GLN B 1 3 ? -15.695 -12.914 -14.609 1 95.88 3 GLN B O 1
ATOM 1243 N N . ARG B 1 4 ? -13.461 -12.719 -14.445 1 96.62 4 ARG B N 1
ATOM 1244 C CA . ARG B 1 4 ? -13.453 -11.258 -14.406 1 96.62 4 ARG B CA 1
ATOM 1245 C C . ARG B 1 4 ? -12.648 -10.68 -15.57 1 96.62 4 ARG B C 1
ATOM 1247 O O . ARG B 1 4 ? -11.508 -11.078 -15.797 1 96.62 4 ARG B O 1
ATOM 1254 N N . LYS B 1 5 ? -13.32 -9.859 -16.25 1 97.75 5 LYS B N 1
ATOM 1255 C CA . LYS B 1 5 ? -12.617 -9.141 -17.312 1 97.75 5 LYS B CA 1
ATOM 1256 C C . LYS B 1 5 ? -12.133 -7.777 -16.828 1 97.75 5 LYS B C 1
ATOM 1258 O O . LYS B 1 5 ? -12.938 -6.945 -16.406 1 97.75 5 LYS B O 1
ATOM 1263 N N . ILE B 1 6 ? -10.883 -7.539 -16.859 1 98.38 6 ILE B N 1
ATOM 1264 C CA . ILE B 1 6 ? -10.289 -6.25 -16.516 1 98.38 6 ILE B CA 1
ATOM 1265 C C . ILE B 1 6 ? -10.016 -5.449 -17.781 1 98.38 6 ILE B C 1
ATOM 1267 O O . ILE B 1 6 ? -9.234 -5.871 -18.641 1 98.38 6 ILE B O 1
ATOM 1271 N N . GLU B 1 7 ? -10.633 -4.344 -17.891 1 98.5 7 GLU B N 1
ATOM 1272 C CA . GLU B 1 7 ? -10.516 -3.508 -19.094 1 98.5 7 GLU B CA 1
ATOM 1273 C C . GLU B 1 7 ? -9.266 -2.633 -19.031 1 98.5 7 GLU B C 1
ATOM 1275 O O . GLU B 1 7 ? -8.812 -2.266 -17.938 1 98.5 7 GLU B O 1
ATOM 1280 N N . ALA B 1 8 ? -8.789 -2.277 -20.234 1 98.38 8 ALA B N 1
ATOM 1281 C CA . ALA B 1 8 ? -7.648 -1.364 -20.312 1 98.38 8 ALA B CA 1
ATOM 1282 C C . ALA B 1 8 ? -7.957 -0.042 -19.609 1 98.38 8 ALA B C 1
ATOM 1284 O O . ALA B 1 8 ? -9.016 0.55 -19.844 1 98.38 8 ALA B O 1
ATOM 1285 N N . ASN B 1 9 ? -7.078 0.353 -18.688 1 98 9 ASN B N 1
ATOM 1286 C CA . ASN B 1 9 ? -7.082 1.642 -18 1 98 9 ASN B CA 1
ATOM 1287 C C . ASN B 1 9 ? -8.102 1.672 -16.859 1 98 9 ASN B C 1
ATOM 1289 O O . ASN B 1 9 ? -8.258 2.691 -16.188 1 98 9 ASN B O 1
ATOM 1293 N N . SER B 1 10 ? -8.797 0.535 -16.688 1 98.12 10 SER B N 1
ATOM 1294 C CA . SER B 1 10 ? -9.711 0.505 -15.547 1 98.12 10 SER B CA 1
ATOM 1295 C C . SER B 1 10 ? -8.945 0.427 -14.227 1 98.12 10 SER B C 1
ATOM 1297 O O . SER B 1 10 ? -7.781 0.019 -14.203 1 98.12 10 SER B O 1
ATOM 1299 N N . VAL B 1 11 ? -9.609 0.908 -13.164 1 98.12 11 VAL B N 1
ATOM 1300 C CA . VAL B 1 11 ? -9 0.91 -11.844 1 98.12 11 VAL B CA 1
ATOM 1301 C C . VAL B 1 11 ? -9.844 0.082 -10.875 1 98.12 11 VAL B C 1
ATOM 1303 O O . VAL B 1 11 ? -10.938 -0.375 -11.234 1 98.12 11 VAL B O 1
ATOM 1306 N N . GLY B 1 12 ? -9.312 -0.152 -9.711 1 97.94 12 GLY B N 1
ATOM 1307 C CA . GLY B 1 12 ? -10.078 -0.847 -8.68 1 97.94 12 GLY B CA 1
ATOM 1308 C C . GLY B 1 12 ? -9.844 -2.346 -8.68 1 97.94 12 GLY B C 1
ATOM 1309 O O . GLY B 1 12 ? -10.703 -3.113 -8.234 1 97.94 12 GLY B O 1
ATOM 1310 N N . HIS B 1 13 ? -8.719 -2.725 -9.203 1 98.62 13 HIS B N 1
ATOM 1311 C CA . HIS B 1 13 ? -8.461 -4.152 -9.336 1 98.62 13 HIS B CA 1
ATOM 1312 C C . HIS B 1 13 ? -7.203 -4.559 -8.578 1 98.62 13 HIS B C 1
ATOM 1314 O O . HIS B 1 13 ? -6.391 -5.34 -9.086 1 98.62 13 HIS B O 1
ATOM 1320 N N . GLY B 1 14 ? -7.043 -3.99 -7.387 1 98.56 14 GLY B N 1
ATOM 1321 C CA . GLY B 1 14 ? -5.922 -4.359 -6.543 1 98.56 14 GLY B CA 1
ATOM 1322 C C . GLY B 1 14 ? -5.922 -5.828 -6.16 1 98.56 14 GLY B C 1
ATOM 1323 O O . GLY B 1 14 ? -6.918 -6.523 -6.352 1 98.56 14 GLY B O 1
ATOM 1324 N N . TYR B 1 15 ? -4.891 -6.297 -5.57 1 98.69 15 TYR B N 1
ATOM 1325 C CA . TYR B 1 15 ? -4.73 -7.707 -5.227 1 98.69 15 TYR B CA 1
ATOM 1326 C C . TYR B 1 15 ? -5.77 -8.141 -4.199 1 98.69 15 TYR B C 1
ATOM 1328 O O . TYR B 1 15 ? -6.227 -9.281 -4.211 1 98.69 15 TYR B O 1
ATOM 1336 N N . ASP B 1 16 ? -6.148 -7.234 -3.309 1 98.12 16 ASP B N 1
ATOM 1337 C CA . ASP B 1 16 ? -7.164 -7.551 -2.311 1 98.12 16 ASP B CA 1
ATOM 1338 C C . ASP B 1 16 ? -8.5 -7.871 -2.973 1 98.12 16 ASP B C 1
ATOM 1340 O O . ASP B 1 16 ? -9.258 -8.719 -2.484 1 98.12 16 ASP B O 1
ATOM 1344 N N . LYS B 1 17 ? -8.773 -7.195 -4.074 1 97.94 17 LYS B N 1
ATOM 1345 C CA . LYS B 1 17 ? -10.023 -7.426 -4.793 1 97.94 17 LYS B CA 1
ATOM 1346 C C . LYS B 1 17 ? -9.984 -8.734 -5.57 1 97.94 17 LYS B C 1
ATOM 1348 O O . LYS B 1 17 ? -11.008 -9.391 -5.746 1 97.94 17 LYS B O 1
ATOM 1353 N N . ILE B 1 18 ? -8.844 -9.125 -6 1 98.12 18 ILE B N 1
ATOM 1354 C CA . ILE B 1 18 ? -8.688 -10.305 -6.848 1 98.12 18 ILE B CA 1
ATOM 1355 C C . ILE B 1 18 ? -8.477 -11.539 -5.98 1 98.12 18 ILE B C 1
ATOM 1357 O O . ILE B 1 18 ? -9.109 -12.578 -6.203 1 98.12 18 ILE B O 1
ATOM 1361 N N . PHE B 1 19 ? -7.641 -11.414 -4.926 1 98.4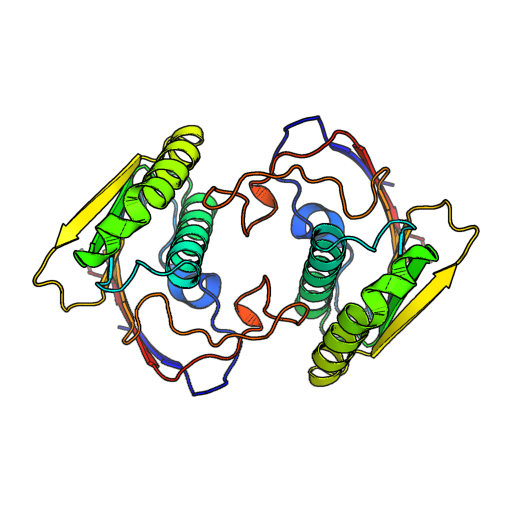4 19 PHE B N 1
ATOM 1362 C CA . PHE B 1 19 ? -7.176 -12.594 -4.207 1 98.44 19 PHE B CA 1
ATOM 1363 C C . PHE B 1 19 ? -7.824 -12.688 -2.832 1 98.44 19 PHE B C 1
ATOM 1365 O O . PHE B 1 19 ? -7.672 -13.688 -2.133 1 98.44 19 PHE B O 1
ATOM 1372 N N . GLY B 1 20 ? -8.508 -11.656 -2.396 1 97.94 20 GLY B N 1
ATOM 1373 C CA . GLY B 1 20 ? -9.023 -11.586 -1.039 1 97.94 20 GLY B CA 1
ATOM 1374 C C . GLY B 1 20 ? -9.828 -12.812 -0.645 1 97.94 20 GLY B C 1
ATOM 1375 O O . GLY B 1 20 ? -9.703 -13.305 0.479 1 97.94 20 GLY B O 1
ATOM 1376 N N . ARG B 1 21 ? -10.594 -13.297 -1.48 1 96.19 21 ARG B N 1
ATOM 1377 C CA . ARG B 1 21 ? -11.492 -14.406 -1.18 1 96.19 21 ARG B CA 1
ATOM 1378 C C . ARG B 1 21 ? -10.719 -15.711 -1.005 1 96.19 21 ARG B C 1
ATOM 1380 O O . ARG B 1 21 ? -11.242 -16.672 -0.455 1 96.19 21 ARG B O 1
ATOM 1387 N N . CYS B 1 22 ? -9.539 -15.758 -1.496 1 98.25 22 CYS B N 1
ATOM 1388 C CA . CYS B 1 22 ? -8.727 -16.969 -1.431 1 98.25 22 CYS B CA 1
ATOM 1389 C C . CYS B 1 22 ? -7.984 -17.062 -0.102 1 98.25 22 CYS B C 1
ATOM 1391 O O . CYS B 1 22 ? -7.32 -18.062 0.177 1 98.25 22 CYS B O 1
ATOM 1393 N N . LEU B 1 23 ? -8.055 -16.047 0.713 1 98.62 23 LEU B N 1
ATOM 1394 C CA . LEU B 1 23 ? -7.27 -15.953 1.939 1 98.62 23 LEU B CA 1
ATOM 1395 C C . LEU B 1 23 ? -8.141 -16.219 3.162 1 98.62 23 LEU B C 1
ATOM 1397 O O . LEU B 1 23 ? -9.125 -15.508 3.393 1 98.62 23 LEU B O 1
ATOM 1401 N N . ASP B 1 24 ? -7.859 -17.219 3.834 1 98 24 ASP B N 1
ATOM 1402 C CA . ASP B 1 24 ? -8.594 -17.562 5.051 1 98 24 ASP B CA 1
ATOM 1403 C C . ASP B 1 24 ? -7.699 -18.312 6.039 1 98 24 ASP B C 1
ATOM 1405 O O . ASP B 1 24 ? -6.484 -18.391 5.844 1 98 24 ASP B O 1
ATOM 1409 N N . GLU B 1 25 ? -8.266 -18.781 7.117 1 98.12 25 GLU B N 1
ATOM 1410 C CA . GLU B 1 25 ? -7.488 -19.406 8.188 1 98.12 25 GLU B CA 1
ATOM 1411 C C . GLU B 1 25 ? -6.988 -20.781 7.773 1 98.12 25 GLU B C 1
ATOM 1413 O O . GLU B 1 25 ? -6.074 -21.328 8.391 1 98.12 25 GLU B O 1
ATOM 1418 N N . LYS B 1 26 ? -7.551 -21.359 6.77 1 98.25 26 LYS B N 1
ATOM 1419 C CA . LYS B 1 26 ? -7.188 -22.703 6.348 1 98.25 26 LYS B CA 1
ATOM 1420 C C . LYS B 1 26 ? -5.973 -22.688 5.426 1 98.25 26 LYS B C 1
ATOM 1422 O O . LYS B 1 26 ? -5.344 -23.719 5.191 1 98.25 26 LYS B O 1
ATOM 1427 N N . LEU B 1 27 ? -5.695 -21.609 4.914 1 98.75 27 LEU B N 1
ATOM 1428 C CA . LEU B 1 27 ? -4.602 -21.484 3.957 1 98.75 27 LEU B CA 1
ATOM 1429 C C . LEU B 1 27 ? -3.25 -21.578 4.656 1 98.75 27 LEU B C 1
ATOM 1431 O O . LEU B 1 27 ? -2.943 -20.781 5.547 1 98.75 27 LEU B O 1
ATOM 1435 N N . THR B 1 28 ? -2.424 -22.531 4.223 1 98.88 28 THR B N 1
ATOM 1436 C CA . THR B 1 28 ? -1.118 -22.719 4.852 1 98.88 28 THR B CA 1
ATOM 1437 C C . THR B 1 28 ? -0.002 -22.609 3.814 1 98.88 28 THR B C 1
ATOM 1439 O O . THR B 1 28 ? 1.168 -22.453 4.168 1 98.88 28 THR B O 1
ATOM 1442 N N . ALA B 1 29 ? -0.388 -22.734 2.535 1 98.88 29 ALA B N 1
ATOM 1443 C CA . ALA B 1 29 ? 0.622 -22.641 1.484 1 98.88 29 ALA B CA 1
ATOM 1444 C C . ALA B 1 29 ? 0.026 -22.062 0.202 1 98.88 29 ALA B C 1
ATOM 1446 O O . ALA B 1 29 ? -1.141 -22.312 -0.113 1 98.88 29 ALA B O 1
ATOM 1447 N N . VAL B 1 30 ? 0.815 -21.344 -0.523 1 98.88 30 VAL B N 1
ATOM 1448 C CA . VAL B 1 30 ? 0.436 -20.812 -1.827 1 98.88 30 VAL B CA 1
ATOM 1449 C C . VAL B 1 30 ? 1.542 -21.094 -2.842 1 98.88 30 VAL B C 1
ATOM 1451 O O . VAL B 1 30 ? 2.729 -21 -2.516 1 98.88 30 VAL B O 1
ATOM 1454 N N . HIS B 1 31 ? 1.154 -21.422 -4.055 1 98.69 31 HIS B N 1
ATOM 1455 C CA . HIS B 1 31 ? 2.082 -21.703 -5.148 1 98.69 31 HIS B CA 1
ATOM 1456 C C . HIS B 1 31 ? 1.853 -20.75 -6.316 1 98.69 31 HIS B C 1
ATOM 1458 O O . HIS B 1 31 ? 0.79 -20.766 -6.941 1 98.69 31 HIS B O 1
ATOM 1464 N N . VAL B 1 32 ? 2.875 -19.953 -6.633 1 98.69 32 VAL B N 1
ATOM 1465 C CA . VAL B 1 32 ? 2.785 -18.969 -7.699 1 98.69 32 VAL B CA 1
ATOM 1466 C C . VAL B 1 32 ? 3.645 -19.406 -8.883 1 98.69 32 VAL B C 1
ATOM 1468 O O . VAL B 1 32 ? 4.844 -19.641 -8.734 1 98.69 32 VAL B O 1
ATOM 1471 N N . GLN B 1 33 ? 3.043 -19.531 -10 1 98 33 GLN B N 1
ATOM 1472 C CA . GLN B 1 33 ? 3.75 -19.75 -11.258 1 98 33 GLN B CA 1
ATOM 1473 C C . GLN B 1 33 ? 3.633 -18.547 -12.18 1 98 33 GLN B C 1
ATOM 1475 O O . GLN B 1 33 ? 2.531 -18.188 -12.602 1 98 33 GLN B O 1
ATOM 1480 N N . ASP B 1 34 ? 4.715 -17.938 -12.523 1 96.94 34 ASP B N 1
ATOM 1481 C CA . ASP B 1 34 ? 4.832 -16.781 -13.391 1 96.94 34 ASP B CA 1
ATOM 1482 C C . ASP B 1 34 ? 6.246 -16.656 -13.961 1 96.94 34 ASP B C 1
ATOM 1484 O O . ASP B 1 34 ? 7.199 -16.406 -13.219 1 96.94 34 ASP B O 1
ATOM 1488 N N . ALA B 1 35 ? 6.379 -16.719 -15.258 1 95.31 35 ALA B N 1
ATOM 1489 C CA . ALA B 1 35 ? 7.691 -16.812 -15.891 1 95.31 35 ALA B CA 1
ATOM 1490 C C . ALA B 1 35 ? 8.414 -15.461 -15.867 1 95.31 35 ALA B C 1
ATOM 1492 O O . ALA B 1 35 ? 9.617 -15.391 -16.125 1 95.31 35 ALA B O 1
ATOM 1493 N N . TYR B 1 36 ? 7.711 -14.367 -15.391 1 94.88 36 TYR B N 1
ATOM 1494 C CA . TYR B 1 36 ? 8.266 -13.047 -15.672 1 94.88 36 TYR B CA 1
ATOM 1495 C C . TYR B 1 36 ? 8.5 -12.266 -14.391 1 94.88 36 TYR B C 1
ATOM 1497 O O . TYR B 1 36 ? 8.484 -11.031 -14.391 1 94.88 36 TYR B O 1
ATOM 1505 N N . VAL B 1 37 ? 8.789 -12.961 -13.367 1 96.94 37 VAL B N 1
ATOM 1506 C CA . VAL B 1 37 ? 9.156 -12.266 -12.133 1 96.94 37 VAL B CA 1
ATOM 1507 C C . VAL B 1 37 ? 10.672 -12.055 -12.094 1 96.94 37 VAL B C 1
ATOM 1509 O O . VAL B 1 37 ? 11.414 -12.898 -11.578 1 96.94 37 VAL B O 1
ATOM 1512 N N . CYS B 1 38 ? 11.094 -10.922 -12.633 1 96.19 38 CYS B N 1
ATOM 1513 C CA . CYS B 1 38 ? 12.523 -10.688 -12.773 1 96.19 38 CYS B CA 1
ATOM 1514 C C . CYS B 1 38 ? 12.859 -9.211 -12.602 1 96.19 38 CYS B C 1
ATOM 1516 O O . CYS B 1 38 ? 13.727 -8.859 -11.797 1 96.19 38 CYS B O 1
ATOM 1518 N N . ALA B 1 39 ? 12.172 -8.336 -13.289 1 96.62 39 ALA B N 1
ATOM 1519 C CA . ALA B 1 39 ? 12.422 -6.902 -13.172 1 96.62 39 ALA B CA 1
ATOM 1520 C C . ALA B 1 39 ? 12 -6.379 -11.805 1 96.62 39 ALA B C 1
ATOM 1522 O O . ALA B 1 39 ? 11.164 -6.984 -11.133 1 96.62 39 ALA B O 1
ATOM 1523 N N . HIS B 1 40 ? 12.531 -5.266 -11.453 1 97.25 40 HIS B N 1
ATOM 1524 C CA . HIS B 1 40 ? 12.281 -4.648 -10.156 1 97.25 40 HIS B CA 1
ATOM 1525 C C . HIS B 1 40 ? 10.781 -4.539 -9.875 1 97.25 40 HIS B C 1
ATOM 1527 O O . HIS B 1 40 ? 10.312 -4.973 -8.82 1 97.25 40 HIS B O 1
ATOM 1533 N N . HIS B 1 41 ? 10.023 -3.969 -10.844 1 97.38 41 HIS B N 1
ATOM 1534 C CA . HIS B 1 41 ? 8.602 -3.75 -10.594 1 97.38 41 HIS B CA 1
ATOM 1535 C C . HIS B 1 41 ? 7.855 -5.074 -10.469 1 97.38 41 HIS B C 1
ATOM 1537 O O . HIS B 1 41 ? 6.871 -5.168 -9.727 1 97.38 41 HIS B O 1
ATOM 1543 N N . GLN B 1 42 ? 8.312 -6.074 -11.18 1 97.88 42 GLN B N 1
ATOM 1544 C CA . GLN B 1 42 ? 7.695 -7.395 -11.086 1 97.88 42 GLN B CA 1
ATOM 1545 C C . GLN B 1 42 ? 7.957 -8.031 -9.727 1 97.88 42 GLN B C 1
ATOM 1547 O O . GLN B 1 42 ? 7.062 -8.648 -9.141 1 97.88 42 GLN B O 1
ATOM 1552 N N . ILE B 1 43 ? 9.148 -7.859 -9.219 1 98.5 43 ILE B N 1
ATOM 1553 C CA . ILE B 1 43 ? 9.492 -8.375 -7.902 1 98.5 43 ILE B CA 1
ATOM 1554 C C . ILE B 1 43 ? 8.703 -7.637 -6.828 1 98.5 43 ILE B C 1
ATOM 1556 O O . ILE B 1 43 ? 8.203 -8.25 -5.883 1 98.5 43 ILE B O 1
ATOM 1560 N N . MET B 1 44 ? 8.547 -6.363 -6.996 1 98.31 44 MET B N 1
ATOM 1561 C CA . MET B 1 44 ? 7.766 -5.582 -6.043 1 98.31 44 MET B CA 1
ATOM 1562 C C . MET B 1 44 ? 6.305 -6.027 -6.051 1 98.31 44 MET B C 1
ATOM 1564 O O . MET B 1 44 ? 5.652 -6.039 -5.004 1 98.31 44 MET B O 1
ATOM 1568 N N . ASN B 1 45 ? 5.785 -6.379 -7.227 1 98.44 45 ASN B N 1
ATOM 1569 C CA . ASN B 1 45 ? 4.445 -6.953 -7.289 1 98.44 45 ASN B CA 1
ATOM 1570 C C . ASN B 1 45 ? 4.344 -8.227 -6.461 1 98.44 45 ASN B C 1
ATOM 1572 O O . ASN B 1 45 ? 3.361 -8.438 -5.746 1 98.44 45 ASN B O 1
ATOM 1576 N N . PHE B 1 46 ? 5.363 -9.023 -6.59 1 98.81 46 PHE B N 1
ATOM 1577 C CA . PHE B 1 46 ? 5.395 -10.266 -5.832 1 98.81 46 PHE B CA 1
ATOM 1578 C C . PHE B 1 46 ? 5.496 -9.984 -4.336 1 98.81 46 PHE B C 1
ATOM 1580 O O . PHE B 1 46 ? 4.848 -10.656 -3.529 1 98.81 46 PHE B O 1
ATOM 1587 N N . VAL B 1 47 ? 6.266 -9.008 -3.912 1 98.88 47 VAL B N 1
ATOM 1588 C CA . VAL B 1 47 ? 6.348 -8.594 -2.516 1 98.88 47 VAL B CA 1
ATOM 1589 C C . VAL B 1 47 ? 4.965 -8.188 -2.014 1 98.88 47 VAL B C 1
ATOM 1591 O O . VAL B 1 47 ? 4.531 -8.625 -0.946 1 98.88 47 VAL B O 1
ATOM 1594 N N . ARG B 1 48 ? 4.27 -7.367 -2.797 1 98.75 48 ARG B N 1
ATOM 1595 C CA . ARG B 1 48 ? 2.924 -6.93 -2.438 1 98.75 48 ARG B CA 1
ATOM 1596 C C . ARG B 1 48 ? 1.985 -8.117 -2.275 1 98.75 48 ARG B C 1
ATOM 1598 O O . ARG B 1 48 ? 1.155 -8.141 -1.363 1 98.75 48 ARG B O 1
ATOM 1605 N N . PHE B 1 49 ? 2.127 -9.047 -3.186 1 98.88 49 PHE B N 1
ATOM 1606 C CA . PHE B 1 49 ? 1.323 -10.266 -3.1 1 98.88 49 PHE B CA 1
ATOM 1607 C C . PHE B 1 49 ? 1.604 -11.008 -1.798 1 98.88 49 PHE B C 1
ATOM 1609 O O . PHE B 1 49 ? 0.675 -11.414 -1.095 1 98.88 49 PHE B O 1
ATOM 1616 N N . CYS B 1 50 ? 2.848 -11.172 -1.44 1 98.94 50 CYS B N 1
ATOM 1617 C CA . CYS B 1 50 ? 3.236 -11.844 -0.202 1 98.94 50 CYS B CA 1
ATOM 1618 C C . CYS B 1 50 ? 2.674 -11.109 1.01 1 98.94 50 CYS B C 1
ATOM 1620 O O . CYS B 1 50 ? 2.189 -11.734 1.952 1 98.94 50 CYS B O 1
ATOM 1622 N N . GLU B 1 51 ? 2.76 -9.781 0.999 1 98.81 51 GLU B N 1
ATOM 1623 C CA . GLU B 1 51 ? 2.219 -8.992 2.098 1 98.81 51 GLU B CA 1
ATOM 1624 C C . GLU B 1 51 ? 0.722 -9.242 2.271 1 98.81 51 GLU B C 1
ATOM 1626 O O . GLU B 1 51 ? 0.237 -9.375 3.396 1 98.81 51 GLU B O 1
ATOM 1631 N N . LEU B 1 52 ? 0.028 -9.32 1.156 1 98.81 52 LEU B N 1
ATOM 1632 C CA . LEU B 1 52 ? -1.403 -9.594 1.204 1 98.81 52 LEU B CA 1
ATOM 1633 C C . LEU B 1 52 ? -1.674 -10.969 1.805 1 98.81 52 LEU B C 1
ATOM 1635 O O . LEU B 1 52 ? -2.545 -11.109 2.666 1 98.81 52 LEU B O 1
ATOM 1639 N N . VAL B 1 53 ? -0.953 -11.969 1.37 1 98.88 53 VAL B N 1
ATOM 1640 C CA . VAL B 1 53 ? -1.137 -13.344 1.826 1 98.88 53 VAL B CA 1
ATOM 1641 C C . VAL B 1 53 ? -0.865 -13.43 3.326 1 98.88 53 VAL B C 1
ATOM 1643 O O . VAL B 1 53 ? -1.668 -13.984 4.078 1 98.88 53 VAL B O 1
ATOM 1646 N N . VAL B 1 54 ? 0.247 -12.836 3.762 1 98.81 54 VAL B N 1
ATOM 1647 C CA . VAL B 1 54 ? 0.633 -12.891 5.168 1 98.81 54 VAL B CA 1
ATOM 1648 C C . VAL B 1 54 ? -0.415 -12.18 6.02 1 98.81 54 VAL B C 1
ATOM 1650 O O . VAL B 1 54 ? -0.754 -12.633 7.113 1 98.81 54 VAL B O 1
ATOM 1653 N N . SER B 1 55 ? -0.972 -11.109 5.512 1 98.25 55 SER B N 1
ATOM 1654 C CA . SER B 1 55 ? -1.965 -10.336 6.246 1 98.25 55 SER B CA 1
ATOM 1655 C C . SER B 1 55 ? -3.309 -11.055 6.293 1 98.25 55 SER B C 1
ATOM 1657 O O . SER B 1 55 ? -4.023 -10.977 7.293 1 98.25 55 SER B O 1
ATOM 1659 N N . GLY B 1 56 ? -3.654 -11.75 5.297 1 98.38 56 GLY B N 1
ATOM 1660 C CA . GLY B 1 56 ? -5 -12.281 5.148 1 98.38 56 GLY B CA 1
ATOM 1661 C C . GLY B 1 56 ? -5.109 -13.742 5.543 1 98.38 56 GLY B C 1
ATOM 1662 O O . GLY B 1 56 ? -6.215 -14.258 5.719 1 98.38 56 GLY B O 1
ATOM 1663 N N . ALA B 1 57 ? -3.963 -14.367 5.637 1 98.62 57 ALA B N 1
ATOM 1664 C CA . ALA B 1 57 ? -3.932 -15.789 5.984 1 98.62 57 ALA B CA 1
ATOM 1665 C C . ALA B 1 57 ? -3.049 -16.031 7.203 1 98.62 57 ALA B C 1
ATOM 1667 O O . ALA B 1 57 ? -1.863 -16.344 7.062 1 98.62 57 ALA B O 1
ATOM 1668 N N . PRO B 1 58 ? -3.619 -16.031 8.383 1 98 58 PRO B N 1
ATOM 1669 C CA . PRO B 1 58 ? -2.83 -16.094 9.609 1 98 58 PRO B CA 1
ATOM 1670 C C . PRO B 1 58 ? -2.037 -17.391 9.742 1 98 58 PRO B C 1
ATOM 1672 O O . PRO B 1 58 ? -1.03 -17.438 10.453 1 98 58 PRO B O 1
ATOM 1675 N N . ASN B 1 59 ? -2.42 -18.469 9.062 1 98.69 59 ASN B N 1
ATOM 1676 C CA . ASN B 1 59 ? -1.756 -19.75 9.234 1 98.69 59 ASN B CA 1
ATOM 1677 C C . ASN B 1 59 ? -0.827 -20.062 8.062 1 98.69 59 ASN B C 1
ATOM 1679 O O . ASN B 1 59 ? -0.337 -21.188 7.934 1 98.69 59 ASN B O 1
ATOM 1683 N N . ILE B 1 60 ? -0.559 -19.156 7.242 1 98.94 60 ILE B N 1
ATOM 1684 C CA . ILE B 1 60 ? 0.343 -19.344 6.113 1 98.94 60 ILE B CA 1
ATOM 1685 C C . ILE B 1 60 ? 1.734 -19.719 6.621 1 98.94 60 ILE B C 1
ATOM 1687 O O . ILE B 1 60 ? 2.227 -19.125 7.59 1 98.94 60 ILE B O 1
ATOM 1691 N N . ARG B 1 61 ? 2.348 -20.625 5.918 1 98.88 61 ARG B N 1
ATOM 1692 C CA . ARG B 1 61 ? 3.652 -21.109 6.367 1 98.88 61 ARG B CA 1
ATOM 1693 C C . ARG B 1 61 ? 4.633 -21.188 5.203 1 98.88 61 ARG B C 1
ATOM 1695 O O . ARG B 1 61 ? 5.848 -21.156 5.406 1 98.88 61 ARG B O 1
ATOM 1702 N N . CYS B 1 62 ? 4.047 -21.266 4 1 98.94 62 CYS B N 1
ATOM 1703 C CA . CYS B 1 62 ? 4.941 -21.453 2.863 1 98.94 62 CYS B CA 1
ATOM 1704 C C . CYS B 1 62 ? 4.406 -20.75 1.626 1 98.94 62 CYS B C 1
ATOM 1706 O O . CYS B 1 62 ? 3.217 -20.828 1.32 1 98.94 62 CYS B O 1
ATOM 1708 N N . ILE B 1 63 ? 5.258 -20.031 0.969 1 98.94 63 ILE B N 1
ATOM 1709 C CA . ILE B 1 63 ? 5 -19.438 -0.338 1 98.94 63 ILE B CA 1
ATOM 1710 C C . ILE B 1 63 ? 6.031 -19.938 -1.346 1 98.94 63 ILE B C 1
ATOM 1712 O O . ILE B 1 63 ? 7.238 -19.828 -1.115 1 98.94 63 ILE B O 1
ATOM 1716 N N . ASN B 1 64 ? 5.539 -20.547 -2.41 1 98.88 64 ASN B N 1
ATOM 1717 C CA . ASN B 1 64 ? 6.398 -21.062 -3.465 1 98.88 64 ASN B CA 1
ATOM 1718 C C . ASN B 1 64 ? 6.277 -20.25 -4.746 1 98.88 64 ASN B C 1
ATOM 1720 O O . ASN B 1 64 ? 5.172 -20 -5.223 1 98.88 64 ASN B O 1
ATOM 1724 N N . LEU B 1 65 ? 7.422 -19.859 -5.262 1 98.75 65 LEU B N 1
ATOM 1725 C CA . LEU B 1 65 ? 7.461 -19.172 -6.543 1 98.75 65 LEU B CA 1
ATOM 1726 C C . LEU B 1 65 ? 8.242 -19.984 -7.574 1 98.75 65 LEU B C 1
ATOM 1728 O O . LEU B 1 65 ? 9.391 -20.359 -7.336 1 98.75 65 LEU B O 1
ATOM 1732 N N . LEU B 1 66 ? 7.594 -20.344 -8.609 1 98.5 66 LEU B N 1
ATOM 1733 C CA . LEU B 1 66 ? 8.242 -20.844 -9.812 1 98.5 66 LEU B CA 1
ATOM 1734 C C . LEU B 1 66 ? 8.266 -19.797 -10.914 1 98.5 66 LEU B C 1
ATOM 1736 O O . LEU B 1 66 ? 7.207 -19.375 -11.391 1 98.5 66 LEU B O 1
ATOM 1740 N N . THR B 1 67 ? 9.5 -19.344 -11.336 1 98.31 67 THR B N 1
ATOM 1741 C CA . THR B 1 67 ? 9.602 -18.297 -12.336 1 98.31 67 THR B CA 1
ATOM 1742 C C . THR B 1 67 ? 10.648 -18.641 -13.391 1 98.31 67 THR B C 1
ATOM 1744 O O . THR B 1 67 ? 11.25 -19.719 -13.336 1 98.31 67 THR B O 1
ATOM 1747 N N . GLY B 1 68 ? 10.781 -17.828 -14.422 1 97.25 68 GLY B N 1
ATOM 1748 C CA . GLY B 1 68 ? 11.695 -18.094 -15.516 1 97.25 68 GLY B CA 1
ATOM 1749 C C . GLY B 1 68 ? 13.156 -17.984 -15.117 1 97.25 68 GLY B C 1
ATOM 1750 O O . GLY B 1 68 ? 13.484 -17.391 -14.094 1 97.25 68 GLY B O 1
ATOM 1751 N N . MET B 1 69 ? 14.008 -18.469 -15.969 1 96.81 69 MET B N 1
ATO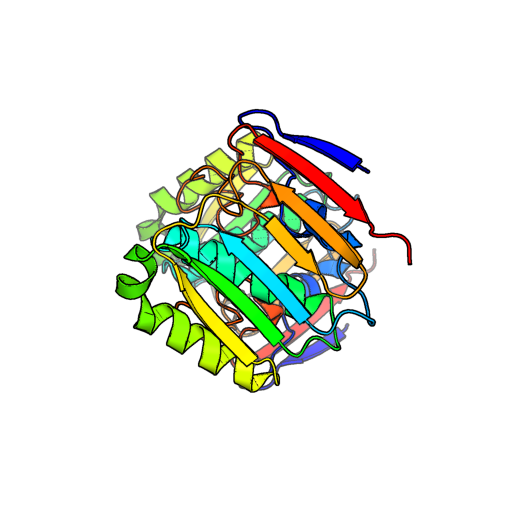M 1752 C CA . MET B 1 69 ? 15.438 -18.531 -15.695 1 96.81 69 MET B CA 1
ATOM 1753 C C . MET B 1 69 ? 16.016 -17.141 -15.5 1 96.81 69 MET B C 1
ATOM 1755 O O . MET B 1 69 ? 16.969 -16.953 -14.742 1 96.81 69 MET B O 1
ATOM 1759 N N . GLU B 1 70 ? 15.453 -16.188 -16.078 1 95.69 70 GLU B N 1
ATOM 1760 C CA . GLU B 1 70 ? 15.938 -14.812 -15.953 1 95.69 70 GLU B CA 1
ATOM 1761 C C . GLU B 1 70 ? 15.82 -14.32 -14.516 1 95.69 70 GLU B C 1
ATOM 1763 O O . GLU B 1 70 ? 16.531 -13.398 -14.109 1 95.69 70 GLU B O 1
ATOM 1768 N N . GLY B 1 71 ? 14.898 -14.961 -13.797 1 96.25 71 GLY B N 1
ATOM 1769 C CA . GLY B 1 71 ? 14.75 -14.617 -12.391 1 96.25 71 GLY B CA 1
ATOM 1770 C C . GLY B 1 71 ? 16.016 -14.859 -11.578 1 96.25 71 GLY B C 1
ATOM 1771 O O . GLY B 1 71 ? 16.188 -14.266 -10.516 1 96.25 71 GLY B O 1
ATOM 1772 N N . ARG B 1 72 ? 16.875 -15.664 -12.031 1 96.62 72 ARG B N 1
ATOM 1773 C CA . ARG B 1 72 ? 18.125 -15.945 -11.336 1 96.62 72 ARG B CA 1
ATOM 1774 C C . ARG B 1 72 ? 18.969 -14.688 -11.172 1 96.62 72 ARG B C 1
ATOM 1776 O O . ARG B 1 72 ? 19.719 -14.555 -10.203 1 96.62 72 ARG B O 1
ATOM 1783 N N . ASN B 1 73 ? 18.812 -13.805 -12.094 1 96.5 73 ASN B N 1
ATOM 1784 C CA . ASN B 1 73 ? 19.531 -12.539 -12.047 1 96.5 73 ASN B CA 1
ATOM 1785 C C . ASN B 1 73 ? 19.094 -11.688 -10.867 1 96.5 73 ASN B C 1
ATOM 1787 O O . ASN B 1 73 ? 19.766 -10.711 -10.516 1 96.5 73 ASN B O 1
ATOM 1791 N N . SER B 1 74 ? 18 -12.062 -10.25 1 97.19 74 SER B N 1
ATOM 1792 C CA . SER B 1 74 ? 17.469 -11.312 -9.117 1 97.19 74 SER B CA 1
ATOM 1793 C C . SER B 1 74 ? 17.469 -12.156 -7.844 1 97.19 74 SER B C 1
ATOM 1795 O O . SER B 1 74 ? 16.609 -11.969 -6.973 1 97.19 74 SER B O 1
ATOM 1797 N N . GLN B 1 75 ? 18.344 -13.055 -7.754 1 97.69 75 GLN B N 1
ATOM 1798 C CA . GLN B 1 75 ? 18.406 -13.992 -6.637 1 97.69 75 GLN B CA 1
ATOM 1799 C C . GLN B 1 75 ? 18.531 -13.25 -5.309 1 97.69 75 GLN B C 1
ATOM 1801 O O . GLN B 1 75 ? 17.922 -13.633 -4.316 1 97.69 75 GLN B O 1
ATOM 1806 N N . SER B 1 76 ? 19.344 -12.25 -5.281 1 98.06 76 SE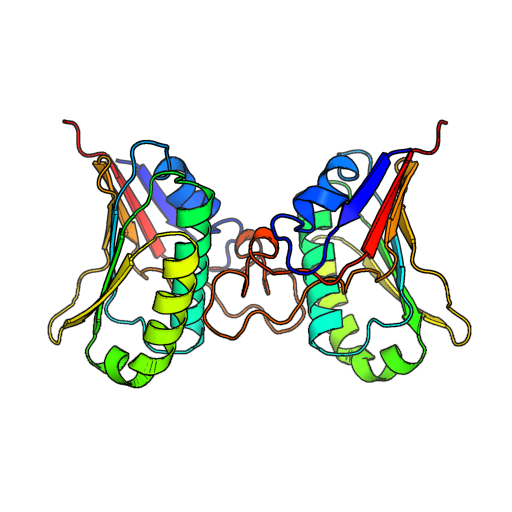R B N 1
ATOM 1807 C CA . SER B 1 76 ? 19.562 -11.492 -4.051 1 98.06 76 SER B CA 1
ATOM 1808 C C . SER B 1 76 ? 18.266 -10.875 -3.549 1 98.06 76 SER B C 1
ATOM 1810 O O . SER B 1 76 ? 18.047 -10.773 -2.34 1 98.06 76 SER B O 1
ATOM 1812 N N . ALA B 1 77 ? 17.453 -10.391 -4.461 1 98.5 77 ALA B N 1
ATOM 1813 C CA . ALA B 1 77 ? 16.156 -9.828 -4.102 1 98.5 77 ALA B CA 1
ATOM 1814 C C . ALA B 1 77 ? 15.25 -10.883 -3.461 1 98.5 77 ALA B C 1
ATOM 1816 O O . ALA B 1 77 ? 14.625 -10.633 -2.432 1 98.5 77 ALA B O 1
ATOM 1817 N N . PHE B 1 78 ? 15.258 -12.062 -4.008 1 98.75 78 PHE B N 1
ATOM 1818 C CA . PHE B 1 78 ? 14.453 -13.148 -3.471 1 98.75 78 PHE B CA 1
ATOM 1819 C C . PHE B 1 78 ? 14.977 -13.594 -2.109 1 98.75 78 PHE B C 1
ATOM 1821 O O . PHE B 1 78 ? 14.195 -13.922 -1.216 1 98.75 78 PHE B O 1
ATOM 1828 N N . ASP B 1 79 ? 16.25 -13.586 -1.99 1 98.69 79 ASP B N 1
ATOM 1829 C CA . ASP B 1 79 ? 16.844 -13.938 -0.705 1 98.69 79 ASP B CA 1
ATOM 1830 C C . ASP B 1 79 ? 16.453 -12.93 0.376 1 98.69 79 ASP B C 1
ATOM 1832 O O . ASP B 1 79 ? 16.172 -13.32 1.514 1 98.69 79 ASP B O 1
ATOM 1836 N N . GLU B 1 80 ? 16.516 -11.703 0.013 1 98.75 80 GLU B N 1
ATOM 1837 C CA . GLU B 1 80 ? 16.094 -10.672 0.959 1 98.75 80 GLU B CA 1
ATOM 1838 C C . GLU B 1 80 ? 14.648 -10.859 1.395 1 98.75 80 GLU B C 1
ATOM 1840 O O . GLU B 1 80 ? 14.336 -10.781 2.584 1 98.75 80 GLU B O 1
ATOM 1845 N N . LEU B 1 81 ? 13.836 -11.109 0.458 1 98.81 81 LEU B N 1
ATOM 1846 C CA . LEU B 1 81 ? 12.422 -11.344 0.758 1 98.81 81 LEU B CA 1
ATOM 1847 C C . LEU B 1 81 ? 12.258 -12.586 1.629 1 98.81 81 LEU B C 1
ATOM 1849 O O . LEU B 1 81 ? 11.469 -12.586 2.576 1 98.81 81 LEU B O 1
ATOM 1853 N N . ALA B 1 82 ? 12.977 -13.641 1.292 1 98.88 82 ALA B N 1
ATOM 1854 C CA . ALA B 1 82 ? 12.914 -14.875 2.064 1 98.88 82 ALA B CA 1
ATOM 1855 C C . ALA B 1 82 ? 13.273 -14.633 3.527 1 98.88 82 ALA B C 1
ATOM 1857 O O . ALA B 1 82 ? 12.586 -15.117 4.434 1 98.88 82 ALA B O 1
ATOM 1858 N N . ARG B 1 83 ? 14.297 -13.906 3.779 1 98.62 83 ARG B N 1
ATOM 1859 C CA . ARG B 1 83 ? 14.711 -13.586 5.141 1 98.62 83 ARG B CA 1
ATOM 1860 C C . ARG B 1 83 ? 13.633 -12.781 5.867 1 98.62 83 ARG B C 1
ATOM 1862 O O . ARG B 1 83 ? 13.383 -13.008 7.051 1 98.62 83 ARG B O 1
ATOM 1869 N N . SER B 1 84 ? 13.086 -11.898 5.141 1 98.62 84 SER B N 1
ATOM 1870 C CA . SER B 1 84 ? 12.016 -11.086 5.707 1 98.62 84 SER B CA 1
ATOM 1871 C C . SER B 1 84 ? 10.812 -11.938 6.094 1 98.62 84 SER B C 1
ATOM 1873 O O . SER B 1 84 ? 10.258 -11.781 7.184 1 98.62 84 SER B O 1
ATOM 1875 N N . LEU B 1 85 ? 10.414 -12.789 5.234 1 98.88 85 LEU B N 1
ATOM 1876 C CA . LEU B 1 85 ? 9.273 -13.672 5.461 1 98.88 85 LEU B CA 1
ATOM 1877 C C . LEU B 1 85 ? 9.555 -14.633 6.617 1 98.88 85 LEU B C 1
ATOM 1879 O O . LEU B 1 85 ? 8.641 -14.969 7.379 1 98.88 85 LEU B O 1
ATOM 1883 N N . GLU B 1 86 ? 10.734 -15.031 6.758 1 98.69 86 GLU B N 1
ATOM 1884 C CA . GLU B 1 86 ? 11.117 -15.938 7.836 1 98.69 86 GLU B CA 1
ATOM 1885 C C . GLU B 1 86 ? 10.828 -15.328 9.203 1 98.69 86 GLU B C 1
ATOM 1887 O O . GLU B 1 86 ? 10.5 -16.047 10.148 1 98.69 86 GLU B O 1
ATOM 1892 N N . LYS B 1 87 ? 10.93 -14.039 9.344 1 97.69 87 LYS B N 1
ATOM 1893 C CA . LYS B 1 87 ? 10.703 -13.344 10.602 1 97.69 87 LYS B CA 1
ATOM 1894 C C . LYS B 1 87 ? 9.266 -13.516 11.078 1 97.69 87 LYS B C 1
ATOM 1896 O O . LYS B 1 87 ? 8.961 -13.289 12.25 1 97.69 87 LYS B O 1
ATOM 1901 N N . VAL B 1 88 ? 8.422 -13.867 10.148 1 97.88 88 VAL B N 1
ATOM 1902 C CA . VAL B 1 88 ? 7.027 -14.109 10.516 1 97.88 88 VAL B CA 1
ATOM 1903 C C . VAL B 1 88 ? 6.684 -15.578 10.297 1 97.88 88 VAL B C 1
ATOM 1905 O O . VAL B 1 88 ? 5.527 -15.922 10.039 1 97.88 88 VAL B O 1
ATOM 1908 N N . ASN B 1 89 ? 7.652 -16.391 10.203 1 98.31 89 ASN B N 1
ATOM 1909 C CA . ASN B 1 89 ? 7.551 -17.844 10.156 1 98.31 89 ASN B CA 1
ATOM 1910 C C . ASN B 1 89 ? 6.957 -18.328 8.836 1 98.31 89 ASN B C 1
ATOM 1912 O O . ASN B 1 89 ? 6.164 -19.266 8.812 1 98.31 89 ASN B O 1
ATOM 1916 N N . VAL B 1 90 ? 7.246 -17.672 7.809 1 98.94 90 VAL B N 1
ATOM 1917 C CA . VAL B 1 90 ? 6.844 -18.078 6.469 1 98.94 90 VAL B CA 1
ATOM 1918 C C . VAL B 1 90 ? 8.078 -18.406 5.637 1 98.94 90 VAL B C 1
ATOM 1920 O O . VAL B 1 90 ? 9.016 -17.609 5.566 1 98.94 90 VAL B O 1
ATOM 1923 N N . VAL B 1 91 ? 8.102 -19.562 5.031 1 98.94 91 VAL B N 1
ATOM 1924 C CA . VAL B 1 91 ? 9.211 -19.984 4.188 1 98.94 91 VAL B CA 1
ATOM 1925 C C . VAL B 1 91 ? 8.922 -19.609 2.732 1 98.94 91 VAL B C 1
ATOM 1927 O O . VAL B 1 91 ? 7.848 -19.922 2.213 1 98.94 91 VAL B O 1
ATOM 1930 N N . LEU B 1 92 ? 9.867 -18.953 2.107 1 98.94 92 LEU B N 1
ATOM 1931 C CA . LEU B 1 92 ? 9.789 -18.688 0.674 1 98.94 92 LEU B CA 1
ATOM 1932 C C . LEU B 1 92 ? 10.727 -19.609 -0.099 1 98.94 92 LEU B C 1
ATOM 1934 O O . LEU B 1 92 ? 11.922 -19.672 0.184 1 98.94 92 LEU B O 1
ATOM 1938 N N . LYS B 1 93 ? 10.172 -20.328 -0.982 1 98.81 93 LYS B N 1
ATOM 1939 C CA . LYS B 1 93 ? 10.953 -21.141 -1.906 1 98.81 93 LYS B CA 1
ATOM 1940 C C . LYS B 1 93 ? 10.844 -20.625 -3.334 1 98.81 93 LYS B C 1
ATOM 1942 O O . LYS B 1 93 ? 9.742 -20.469 -3.863 1 98.81 93 LYS B O 1
ATOM 1947 N N . VAL B 1 94 ? 11.984 -20.344 -3.904 1 98.69 94 VAL B N 1
ATOM 1948 C CA . VAL B 1 94 ? 12.016 -19.844 -5.273 1 98.69 94 VAL B CA 1
ATOM 1949 C C . VAL B 1 94 ? 12.727 -20.844 -6.176 1 98.69 94 VAL B C 1
ATOM 1951 O O . VAL B 1 94 ? 13.844 -21.266 -5.879 1 98.69 94 VAL B O 1
ATOM 1954 N N . GLU B 1 95 ? 12.055 -21.219 -7.176 1 98 95 GLU B N 1
ATOM 1955 C CA . GLU B 1 95 ? 12.617 -22.109 -8.188 1 98 95 GLU B CA 1
ATOM 1956 C C . GLU B 1 95 ? 12.562 -21.469 -9.57 1 98 95 GLU B C 1
ATOM 1958 O O . GLU B 1 95 ? 11.727 -20.594 -9.828 1 98 95 GLU B O 1
ATOM 1963 N N . PHE B 1 96 ? 13.477 -21.984 -10.445 1 97.88 96 PHE B N 1
ATOM 1964 C CA . PHE B 1 96 ? 13.586 -21.406 -11.781 1 97.88 96 PHE B CA 1
ATOM 1965 C C . PHE B 1 96 ? 13.375 -22.484 -12.844 1 97.88 96 PHE B C 1
ATOM 1967 O O . PHE B 1 96 ? 13.836 -23.609 -12.688 1 97.88 96 PHE B O 1
ATOM 1974 N N . SER B 1 97 ? 12.641 -22.109 -13.844 1 96.38 97 SER B N 1
ATOM 1975 C CA . SER B 1 97 ? 12.328 -23.047 -14.914 1 96.38 97 SER B CA 1
ATOM 1976 C C . SER B 1 97 ? 12.617 -22.438 -16.281 1 96.38 97 SER B C 1
ATOM 1978 O O . SER B 1 97 ? 12.336 -21.266 -16.516 1 96.38 97 SER B O 1
ATOM 1980 N N . SER B 1 98 ? 13.094 -23.203 -17.234 1 93.69 98 SER B N 1
ATOM 1981 C CA . SER B 1 98 ? 13.367 -22.75 -18.594 1 93.69 98 SER B CA 1
ATOM 1982 C C . SER B 1 98 ? 12.164 -22.969 -19.5 1 93.69 98 SER B C 1
ATOM 1984 O O . SER B 1 98 ? 12.133 -22.484 -20.625 1 93.69 98 SER B O 1
ATOM 1986 N N . SER B 1 99 ? 11.125 -23.625 -19.062 1 92.44 99 SER B N 1
ATOM 1987 C CA . SER B 1 99 ? 10.016 -23.984 -19.938 1 92.44 99 SER B CA 1
ATOM 1988 C C . SER B 1 99 ? 8.68 -23.531 -19.344 1 92.44 99 SER B C 1
ATOM 1990 O O . SER B 1 99 ? 7.621 -24 -19.75 1 92.44 99 SER B O 1
ATOM 1992 N N . LEU B 1 100 ? 8.75 -22.688 -18.438 1 90 100 LEU B N 1
ATOM 1993 C CA . LEU B 1 100 ? 7.539 -22.219 -17.766 1 90 100 LEU B CA 1
ATOM 1994 C C . LEU B 1 100 ? 6.711 -21.328 -18.688 1 90 100 LEU B C 1
ATOM 1996 O O . LEU B 1 100 ? 7.219 -20.344 -19.234 1 90 100 LEU B O 1
ATOM 2000 N N . HIS B 1 101 ? 5.426 -21.688 -18.953 1 84.38 101 HIS B N 1
ATOM 2001 C CA . HIS B 1 101 ? 4.59 -20.891 -19.844 1 84.38 101 HIS B CA 1
ATOM 2002 C C . HIS B 1 101 ? 3.264 -20.531 -19.172 1 84.38 101 HIS B C 1
ATOM 2004 O O . HIS B 1 101 ? 2.611 -19.562 -19.562 1 84.38 101 HIS B O 1
ATOM 2010 N N . ASP B 1 102 ? 2.955 -21.203 -18.203 1 86.12 102 ASP B N 1
ATOM 2011 C CA . ASP B 1 102 ? 1.658 -20.969 -17.578 1 86.12 102 ASP B CA 1
ATOM 2012 C C . ASP B 1 102 ? 1.763 -19.938 -16.469 1 86.12 102 ASP B C 1
ATOM 2014 O O . ASP B 1 102 ? 2.834 -19.734 -15.891 1 86.12 102 ASP B O 1
ATOM 2018 N N . ARG B 1 103 ? 0.617 -19.172 -16.344 1 93.88 103 ARG B N 1
ATOM 2019 C CA . ARG B 1 103 ? 0.425 -18.25 -15.227 1 93.88 103 ARG B CA 1
ATOM 2020 C C . ARG B 1 103 ? -0.734 -18.703 -14.344 1 93.88 103 ARG B C 1
ATOM 2022 O O . ARG B 1 103 ? -1.898 -18.578 -14.727 1 93.88 103 ARG B O 1
ATOM 2029 N N . GLU B 1 104 ? -0.334 -19.234 -13.172 1 96.69 104 GLU B N 1
ATOM 2030 C CA . GLU B 1 104 ? -1.341 -19.766 -12.258 1 96.69 104 GLU B CA 1
ATOM 2031 C C . GLU B 1 104 ? -0.915 -19.578 -10.805 1 96.69 104 GLU B C 1
ATOM 2033 O O . GLU B 1 104 ? 0.256 -19.766 -10.469 1 96.69 104 GLU B O 1
ATOM 2038 N N . ILE B 1 105 ? -1.866 -19.25 -9.938 1 98.56 105 ILE B N 1
ATOM 2039 C CA . ILE B 1 105 ? -1.665 -19.188 -8.492 1 98.56 105 ILE B CA 1
ATOM 2040 C C . ILE B 1 105 ? -2.602 -20.172 -7.801 1 98.56 105 ILE B C 1
ATOM 2042 O O . ILE B 1 105 ? -3.822 -20.094 -7.957 1 98.56 105 ILE B O 1
ATOM 2046 N N . ARG B 1 106 ? -2.031 -21.078 -7.043 1 98.44 106 ARG B N 1
ATOM 2047 C CA . ARG B 1 106 ? -2.797 -22.125 -6.359 1 98.44 106 ARG B CA 1
ATOM 2048 C C . ARG B 1 106 ? -2.707 -21.953 -4.848 1 98.44 106 ARG B C 1
ATOM 2050 O O . ARG B 1 106 ? -1.609 -21.875 -4.289 1 98.44 106 ARG B O 1
ATOM 2057 N N . PHE B 1 107 ? -3.801 -21.859 -4.258 1 98.75 107 PHE B N 1
ATOM 2058 C CA . PHE B 1 107 ? -3.928 -21.844 -2.805 1 98.75 107 PHE B CA 1
ATOM 2059 C C . PHE B 1 107 ? -4.32 -23.219 -2.279 1 98.75 107 PHE B C 1
ATOM 2061 O O . PHE B 1 107 ? -5.215 -23.875 -2.826 1 98.75 107 PHE B O 1
ATOM 2068 N N . ASN B 1 108 ? -3.693 -23.672 -1.221 1 98.31 108 ASN B N 1
ATOM 2069 C CA . ASN B 1 108 ? -3.889 -25.062 -0.82 1 98.31 108 ASN B CA 1
ATOM 2070 C C . ASN B 1 108 ? -5.211 -25.25 -0.081 1 98.31 108 ASN B C 1
ATOM 2072 O O . ASN B 1 108 ? -5.516 -26.359 0.384 1 98.31 108 ASN B O 1
ATOM 2076 N N . ASN B 1 109 ? -5.938 -24.25 0.045 1 97.94 109 ASN B N 1
ATOM 2077 C CA . ASN B 1 109 ? -7.293 -24.375 0.57 1 97.94 109 ASN B CA 1
ATOM 2078 C C . ASN B 1 109 ? -8.312 -24.562 -0.55 1 97.94 109 ASN B C 1
ATOM 2080 O O . ASN B 1 109 ? -9.516 -24.469 -0.321 1 97.94 109 ASN B O 1
ATOM 2084 N N . GLY B 1 110 ? -7.832 -24.656 -1.786 1 97.75 110 GLY B N 1
ATOM 2085 C CA . GLY B 1 110 ? -8.719 -25.109 -2.852 1 97.75 110 GLY B CA 1
ATOM 2086 C C . GLY B 1 110 ? -8.891 -24.078 -3.953 1 97.75 110 GLY B C 1
ATOM 2087 O O . GLY B 1 110 ? -9.398 -24.391 -5.031 1 97.75 110 GLY B O 1
ATOM 2088 N N . TRP B 1 111 ? -8.414 -22.859 -3.783 1 98.25 111 TRP B N 1
ATOM 2089 C CA . TRP B 1 111 ? -8.594 -21.797 -4.773 1 98.25 111 TRP B CA 1
ATOM 2090 C C . TRP B 1 111 ? -7.48 -21.828 -5.816 1 98.25 111 TRP B C 1
ATOM 2092 O O . TRP B 1 111 ? -6.332 -22.141 -5.5 1 98.25 111 TRP B O 1
ATOM 2102 N N . ILE B 1 112 ? -7.906 -21.578 -7.012 1 98.25 112 ILE B N 1
ATOM 2103 C CA . ILE B 1 112 ? -6.977 -21.406 -8.125 1 98.25 112 ILE B CA 1
ATOM 2104 C C . ILE B 1 112 ? -7.301 -20.125 -8.875 1 98.25 112 ILE B C 1
ATOM 2106 O O . ILE B 1 112 ? -8.453 -19.891 -9.234 1 98.25 112 ILE B O 1
ATOM 2110 N N . VAL B 1 113 ? -6.32 -19.312 -9.102 1 98.44 113 VAL B N 1
ATOM 2111 C CA . VAL B 1 113 ? -6.508 -18.062 -9.836 1 98.44 113 VAL B CA 1
ATOM 2112 C C . VAL B 1 113 ? -5.574 -18.031 -11.047 1 98.44 113 VAL B C 1
ATOM 2114 O O . VAL B 1 113 ? -4.367 -18.25 -10.906 1 98.44 113 VAL B O 1
ATOM 2117 N N . LYS B 1 114 ? -6.133 -17.812 -12.18 1 97.5 114 LYS B N 1
ATOM 2118 C CA . LYS B 1 114 ? -5.379 -17.656 -13.422 1 97.5 114 LYS B CA 1
ATOM 2119 C C . LYS B 1 114 ? -5.559 -16.25 -14 1 97.5 114 LYS B C 1
ATOM 2121 O O . LYS B 1 114 ? -6.688 -15.805 -14.211 1 97.5 114 LYS B O 1
ATOM 2126 N N . ILE B 1 115 ? -4.469 -15.602 -14.172 1 97.56 115 ILE B N 1
ATOM 2127 C CA . ILE B 1 115 ? -4.477 -14.258 -14.742 1 97.56 115 ILE B CA 1
ATOM 2128 C C . ILE B 1 115 ? -3.633 -14.234 -16.016 1 97.56 115 ILE B C 1
ATOM 2130 O O . ILE B 1 115 ? -2.463 -14.625 -16 1 97.56 115 ILE B O 1
ATOM 2134 N N . GLY B 1 116 ? -4.164 -13.789 -17.047 1 95.69 116 GLY B N 1
ATOM 2135 C CA . GLY B 1 116 ? -3.477 -13.75 -18.328 1 95.69 116 GLY B CA 1
ATOM 2136 C C . GLY B 1 116 ? -2.123 -13.07 -18.266 1 95.69 116 GLY B C 1
ATOM 2137 O O . GLY B 1 116 ? -1.168 -13.508 -18.906 1 95.69 116 GLY B O 1
ATOM 2138 N N . ARG B 1 117 ? -1.972 -12.086 -17.438 1 95.5 117 ARG B N 1
ATOM 2139 C CA . ARG B 1 117 ? -0.746 -11.297 -17.344 1 95.5 117 ARG B CA 1
ATOM 2140 C C . ARG B 1 117 ? -0.021 -11.578 -16.031 1 95.5 117 ARG B C 1
ATOM 2142 O O . ARG B 1 117 ? 0.88 -10.828 -15.641 1 95.5 117 ARG B O 1
ATOM 2149 N N . GLY B 1 118 ? -0.453 -12.609 -15.328 1 96.75 118 GLY B N 1
ATOM 2150 C CA . GLY B 1 118 ? 0.138 -12.859 -14.023 1 96.75 118 GLY B CA 1
ATOM 2151 C C . GLY B 1 118 ? -0.095 -11.727 -13.039 1 96.75 118 GLY B C 1
ATOM 2152 O O . GLY B 1 118 ? -1.176 -11.133 -13.008 1 96.75 118 GLY B O 1
ATOM 2153 N N . LEU B 1 119 ? 0.921 -11.484 -12.227 1 97.81 119 LEU B N 1
ATOM 2154 C CA . LEU B 1 119 ? 0.817 -10.445 -11.211 1 97.81 119 LEU B CA 1
ATOM 2155 C C . LEU B 1 119 ? 1.073 -9.062 -11.812 1 97.81 119 LEU B C 1
ATOM 2157 O O . LEU B 1 119 ? 0.892 -8.047 -11.141 1 97.81 119 LEU B O 1
ATOM 2161 N N . ASP B 1 120 ? 1.479 -9.031 -13.078 1 97.38 120 ASP B N 1
ATOM 2162 C CA . ASP B 1 120 ? 1.95 -7.793 -13.688 1 97.38 120 ASP B CA 1
ATOM 2163 C C . ASP B 1 120 ? 0.91 -7.23 -14.656 1 97.38 120 ASP B C 1
ATOM 2165 O O . ASP B 1 120 ? 1.191 -7.043 -15.836 1 97.38 120 ASP B O 1
ATOM 2169 N N . TYR B 1 121 ? -0.259 -6.871 -14.109 1 98.31 121 TYR B N 1
ATOM 2170 C CA . TYR B 1 121 ? -1.295 -6.34 -14.984 1 98.31 121 TYR B CA 1
ATOM 2171 C C . TYR B 1 121 ? -1.566 -4.871 -14.68 1 98.31 121 TYR B C 1
ATOM 2173 O O . TYR B 1 121 ? -2.578 -4.316 -15.117 1 98.31 121 TYR B O 1
ATOM 2181 N N . PHE B 1 122 ? -0.679 -4.172 -14.031 1 98.56 122 PHE B N 1
ATOM 2182 C CA . PHE B 1 122 ? -0.813 -2.764 -13.688 1 98.56 122 PHE B CA 1
ATOM 2183 C C . PHE B 1 122 ? 0.095 -1.902 -14.555 1 98.56 122 PHE B C 1
ATOM 2185 O O . PHE B 1 122 ? 1.233 -2.281 -14.844 1 98.56 122 PHE B O 1
ATOM 2192 N N . LYS B 1 123 ? -0.403 -0.81 -14.938 1 98.19 123 LYS B N 1
ATOM 2193 C CA . LYS B 1 123 ? 0.397 0.171 -15.664 1 98.19 123 LYS B CA 1
ATOM 2194 C C . LYS B 1 123 ? 1.194 1.052 -14.711 1 98.19 123 LYS B C 1
ATOM 2196 O O . LYS B 1 123 ? 0.852 1.164 -13.531 1 98.19 123 LYS B O 1
ATOM 2201 N N . ASN B 1 124 ? 2.256 1.544 -15.211 1 96.81 124 ASN B N 1
ATOM 2202 C CA . ASN B 1 124 ? 2.996 2.535 -14.438 1 96.81 124 ASN B CA 1
ATOM 2203 C C . ASN B 1 124 ? 2.184 3.811 -14.234 1 96.81 124 ASN B C 1
ATOM 2205 O O . ASN B 1 124 ? 1.86 4.504 -15.203 1 96.81 124 ASN B O 1
ATOM 2209 N N . PRO B 1 125 ? 1.86 4.16 -13.055 1 94.81 125 PRO B N 1
ATOM 2210 C CA . PRO B 1 125 ? 1.003 5.324 -12.82 1 94.81 125 PRO B CA 1
ATOM 2211 C C . PRO B 1 125 ? 1.78 6.637 -12.812 1 94.81 125 PRO B C 1
ATOM 2213 O O . PRO B 1 125 ? 1.191 7.711 -12.969 1 94.81 125 PRO B O 1
ATOM 2216 N N . GLY B 1 126 ? 3.037 6.641 -12.609 1 94.5 126 GLY B N 1
ATOM 2217 C CA . GLY B 1 126 ? 3.842 7.805 -12.273 1 94.5 126 GLY B CA 1
ATOM 2218 C C . GLY B 1 126 ? 4.5 7.699 -10.906 1 94.5 126 GLY B C 1
ATOM 2219 O O . GLY B 1 126 ? 4.504 6.625 -10.297 1 94.5 126 GLY B O 1
ATOM 2220 N N . LYS B 1 127 ? 5.074 8.812 -10.523 1 96.5 127 LYS B N 1
ATOM 2221 C CA . LYS B 1 127 ? 5.895 8.758 -9.32 1 96.5 127 LYS B CA 1
ATOM 2222 C C . LYS B 1 127 ? 5.094 9.188 -8.094 1 96.5 127 LYS B C 1
ATOM 2224 O O . LYS B 1 127 ? 4.945 8.422 -7.141 1 96.5 127 LYS B O 1
ATOM 2229 N N . TYR B 1 128 ? 4.617 10.359 -8.086 1 98.19 128 TYR B N 1
ATOM 2230 C CA . TYR B 1 128 ? 3.865 10.914 -6.965 1 98.19 128 TYR B CA 1
ATOM 2231 C C . TYR B 1 128 ? 2.398 11.109 -7.336 1 98.19 128 TYR B C 1
ATOM 2233 O O . TYR B 1 128 ? 1.917 12.242 -7.402 1 98.19 128 TYR B O 1
ATOM 2241 N N . VAL B 1 129 ? 1.696 9.977 -7.543 1 98.62 129 VAL B N 1
ATOM 2242 C CA . VAL B 1 129 ? 0.317 9.969 -8.016 1 98.62 129 VAL B CA 1
ATOM 2243 C C . VAL B 1 129 ? -0.485 8.914 -7.258 1 98.62 129 VAL B C 1
ATOM 2245 O O . VAL B 1 129 ? 0.089 8.008 -6.652 1 98.62 129 VAL B O 1
ATOM 2248 N N . LEU B 1 130 ? -1.797 9.102 -7.277 1 98.62 130 LEU B N 1
ATOM 2249 C CA . LEU B 1 130 ? -2.627 8 -6.809 1 98.62 130 LEU B CA 1
ATOM 2250 C C . LEU B 1 130 ? -2.314 6.719 -7.574 1 98.62 130 LEU B C 1
ATOM 2252 O O . LEU B 1 130 ? -2.178 6.742 -8.805 1 98.62 130 LEU B O 1
ATOM 2256 N N . GLY B 1 131 ? -2.164 5.633 -6.809 1 98.38 131 GLY B N 1
ATOM 2257 C CA . GLY B 1 131 ? -1.796 4.371 -7.43 1 98.38 131 GLY B CA 1
ATOM 2258 C C . GLY B 1 131 ? -0.323 4.039 -7.281 1 98.38 131 GLY B C 1
ATOM 2259 O O . GLY B 1 131 ? 0.101 2.92 -7.578 1 98.38 131 GLY B O 1
ATOM 2260 N N . ALA B 1 132 ? 0.444 5 -6.875 1 98.06 132 ALA B N 1
ATOM 2261 C CA . ALA B 1 132 ? 1.856 4.715 -6.641 1 98.06 132 ALA B CA 1
ATOM 2262 C C . ALA B 1 132 ? 2.027 3.643 -5.566 1 98.06 132 ALA B C 1
ATOM 2264 O O . ALA B 1 132 ? 2.9 2.777 -5.676 1 98.06 132 ALA B O 1
ATOM 2265 N N . SER B 1 133 ? 1.231 3.664 -4.547 1 97.69 133 SER B N 1
ATOM 2266 C CA . SER B 1 133 ? 1.305 2.666 -3.484 1 97.69 133 SER B CA 1
ATOM 2267 C C . SER B 1 133 ? 0.07 1.771 -3.479 1 97.69 133 SER B C 1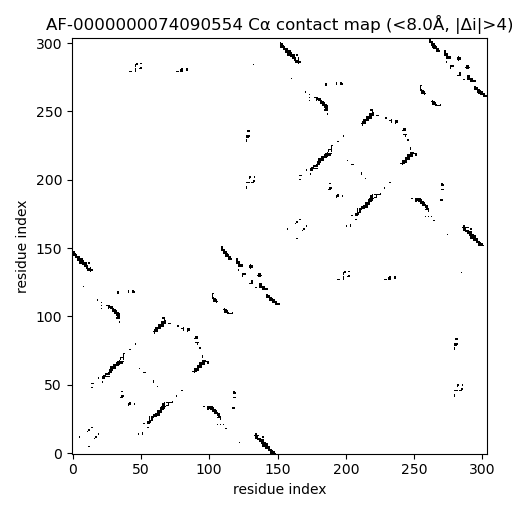
ATOM 2269 O O . SER B 1 133 ? 0.182 0.552 -3.342 1 97.69 133 SER B O 1
ATOM 2271 N N . ASP B 1 134 ? -1.08 2.32 -3.637 1 98.19 134 ASP B N 1
ATOM 2272 C CA . ASP B 1 134 ? -2.332 1.569 -3.619 1 98.19 134 ASP B CA 1
ATOM 2273 C C . ASP B 1 134 ? -2.717 1.108 -5.023 1 98.19 134 ASP B C 1
ATOM 2275 O O . ASP B 1 134 ? -3.133 1.917 -5.855 1 98.19 134 ASP B O 1
ATOM 2279 N N . LEU B 1 135 ? -2.705 -0.166 -5.219 1 98.5 135 LEU B N 1
ATOM 2280 C CA . LEU B 1 135 ? -2.918 -0.739 -6.543 1 98.5 135 LEU B CA 1
ATOM 2281 C C . LEU B 1 135 ? -4.348 -0.496 -7.016 1 98.5 135 LEU B C 1
ATOM 2283 O O . LEU B 1 135 ? -4.629 -0.579 -8.211 1 98.5 135 LEU B O 1
ATOM 2287 N N . ASN B 1 136 ? -5.262 -0.243 -6.133 1 98.44 136 ASN B N 1
ATOM 2288 C CA . ASN B 1 136 ? -6.652 -0.024 -6.523 1 98.44 136 ASN B CA 1
ATOM 2289 C C . ASN B 1 136 ? -6.82 1.285 -7.289 1 98.44 136 ASN B C 1
ATOM 2291 O O . ASN B 1 136 ? -7.848 1.507 -7.93 1 98.44 136 ASN B O 1
ATOM 2295 N N . PHE B 1 137 ? -5.789 2.133 -7.273 1 98.38 137 PHE B N 1
ATOM 2296 C CA . PHE B 1 137 ? -5.852 3.383 -8.023 1 98.38 137 PHE B CA 1
ATOM 2297 C C . PHE B 1 137 ? -5.043 3.285 -9.312 1 98.38 137 PHE B C 1
ATOM 2299 O O . PHE B 1 137 ? -4.984 4.242 -10.086 1 98.38 137 PHE B O 1
ATOM 2306 N N . ARG B 1 138 ? -4.422 2.17 -9.578 1 98.31 138 ARG B N 1
ATOM 2307 C CA . ARG B 1 138 ? -3.568 2.023 -10.75 1 98.31 138 ARG B CA 1
ATOM 2308 C C . ARG B 1 138 ? -4.375 1.578 -11.969 1 98.31 138 ARG B C 1
ATOM 2310 O O . ARG B 1 138 ? -5.172 0.64 -11.875 1 98.31 138 ARG B O 1
ATOM 2317 N N . PRO B 1 139 ? -4.184 2.268 -13.047 1 98.25 139 PRO B N 1
ATOM 2318 C CA . PRO B 1 139 ? -4.758 1.716 -14.281 1 98.25 139 PRO B CA 1
ATOM 2319 C C . PRO B 1 139 ? -4.172 0.353 -14.648 1 98.25 139 PRO B C 1
ATOM 2321 O O . PRO B 1 139 ? -3.004 0.081 -14.359 1 98.25 139 PRO B O 1
ATOM 2324 N N . CYS B 1 140 ? -5 -0.441 -15.32 1 98.69 140 CYS B N 1
ATOM 2325 C CA . CYS B 1 140 ? -4.566 -1.804 -15.609 1 98.69 140 CYS B CA 1
ATOM 2326 C C . CYS B 1 140 ? -4.414 -2.016 -17.109 1 98.69 140 CYS B C 1
ATOM 2328 O O . CYS B 1 140 ? -5.008 -1.287 -17.906 1 98.69 140 CYS B O 1
ATOM 2330 N N . HIS B 1 141 ? -3.529 -2.922 -17.484 1 98.62 141 HIS B N 1
ATOM 2331 C CA . HIS B 1 141 ? -3.584 -3.529 -18.797 1 98.62 141 HIS B CA 1
ATOM 2332 C C . HIS B 1 141 ? -4.766 -4.488 -18.922 1 98.62 141 HIS B C 1
ATOM 2334 O O . HIS B 1 141 ? -5.141 -5.141 -17.938 1 98.62 141 HIS B O 1
ATOM 2340 N N . GLU B 1 142 ? -5.297 -4.562 -20.047 1 98.5 142 GLU B N 1
ATOM 2341 C CA . GLU B 1 142 ? -6.395 -5.504 -20.266 1 98.5 142 GLU B CA 1
ATOM 2342 C C . GLU B 1 142 ? -5.957 -6.938 -20 1 98.5 142 GLU B C 1
ATOM 2344 O O . GLU B 1 142 ? -4.855 -7.34 -20.375 1 98.5 142 GLU B O 1
ATOM 2349 N N . THR B 1 143 ? -6.785 -7.703 -19.328 1 98.19 143 THR B N 1
ATOM 2350 C CA . THR B 1 143 ? -6.504 -9.109 -19.047 1 98.19 143 THR B CA 1
ATOM 2351 C C . THR B 1 143 ? -7.758 -9.82 -18.547 1 98.19 143 THR B C 1
ATOM 2353 O O . THR B 1 143 ? -8.789 -9.188 -18.312 1 98.19 143 THR B O 1
ATOM 2356 N N . ILE B 1 144 ? -7.707 -11.094 -18.469 1 97.75 144 ILE B N 1
ATOM 2357 C CA . ILE B 1 144 ? -8.781 -11.938 -17.953 1 97.75 144 ILE B CA 1
ATOM 2358 C C . ILE B 1 144 ? -8.305 -12.672 -16.703 1 97.75 144 ILE B C 1
ATOM 2360 O O . ILE B 1 144 ? -7.176 -13.172 -16.656 1 97.75 144 ILE B O 1
ATOM 2364 N N . VAL B 1 145 ? -9.172 -12.641 -15.688 1 98.06 145 VAL B N 1
ATOM 2365 C CA . VAL B 1 145 ? -8.906 -13.344 -14.438 1 98.06 145 VAL B CA 1
ATOM 2366 C C . VAL B 1 145 ? -9.922 -14.469 -14.258 1 98.06 145 VAL B C 1
ATOM 2368 O O . VAL B 1 145 ? -11.133 -14.219 -14.227 1 98.06 145 VAL B O 1
ATOM 2371 N N . ASP B 1 146 ? -9.438 -15.68 -14.133 1 97.88 146 ASP B N 1
ATOM 2372 C CA . ASP B 1 146 ? -10.266 -16.828 -13.789 1 97.88 146 ASP B CA 1
ATOM 2373 C C . ASP B 1 146 ? -10.039 -17.266 -12.344 1 97.88 146 ASP B C 1
ATOM 2375 O O . ASP B 1 146 ? -8.914 -17.562 -11.953 1 97.88 146 ASP B O 1
ATOM 2379 N N . ILE B 1 147 ? -11.062 -17.234 -11.594 1 97.62 147 ILE B N 1
ATOM 2380 C CA . ILE B 1 147 ? -11.016 -17.688 -10.203 1 97.62 147 ILE B CA 1
ATOM 2381 C C . ILE B 1 147 ? -11.859 -18.953 -10.047 1 97.62 147 ILE B C 1
ATOM 2383 O O . ILE B 1 147 ? -13.055 -18.938 -10.336 1 97.62 147 ILE B O 1
ATOM 2387 N N . MET B 1 148 ? -11.203 -19.984 -9.609 1 96.94 148 MET B N 1
ATOM 2388 C CA . MET B 1 148 ? -11.867 -21.266 -9.484 1 96.94 148 MET B CA 1
ATOM 2389 C C . MET B 1 148 ? -11.68 -21.859 -8.086 1 96.94 148 MET B C 1
ATOM 2391 O O . MET B 1 148 ? -10.727 -21.5 -7.387 1 96.94 148 MET B O 1
ATOM 2395 N N . ARG B 1 149 ? -12.672 -22.625 -7.641 1 93.56 149 ARG B N 1
ATOM 2396 C CA . ARG B 1 149 ? -12.547 -23.375 -6.391 1 93.56 149 ARG B CA 1
ATOM 2397 C C . ARG B 1 149 ? -12.656 -24.875 -6.637 1 93.56 149 ARG B C 1
ATOM 2399 O O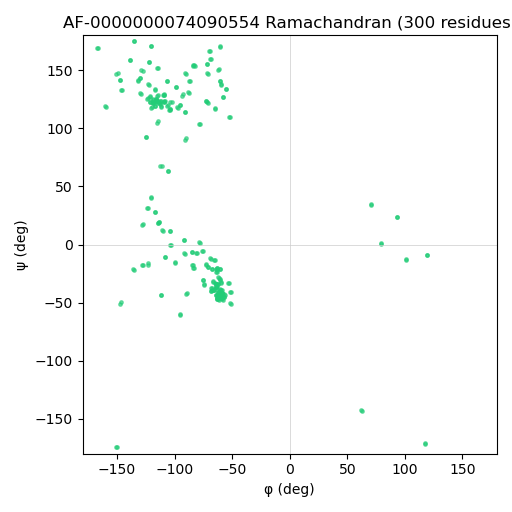 . ARG B 1 149 ? -13.617 -25.328 -7.254 1 93.56 149 ARG B O 1
ATOM 2406 N N . GLN B 1 150 ? -11.625 -25.531 -6.246 1 85.56 150 GLN B N 1
ATOM 2407 C CA . GLN B 1 150 ? -11.625 -26.984 -6.41 1 85.56 150 GLN B CA 1
ATOM 2408 C C . GLN B 1 150 ? -12.469 -27.656 -5.336 1 85.56 150 GLN B C 1
ATOM 2410 O O . GLN B 1 150 ? -12.383 -27.297 -4.16 1 85.56 150 GLN B O 1
ATOM 2415 N N . LYS B 1 151 ? -13.773 -28.156 -5.652 1 66.12 151 LYS B N 1
ATOM 2416 C CA . LYS B 1 151 ? -14.633 -28.953 -4.789 1 66.12 151 LYS B CA 1
ATOM 2417 C C . LYS B 1 151 ? -13.891 -30.172 -4.258 1 66.12 151 LYS B C 1
ATOM 2419 O O . LYS B 1 151 ? -13.227 -30.891 -5.02 1 66.12 151 LYS B O 1
ATOM 2424 N N . LYS B 1 152 ? -13.625 -30.078 -2.939 1 52 152 LYS B N 1
ATOM 2425 C CA . LYS B 1 152 ? -13.375 -31.422 -2.424 1 52 152 LYS B CA 1
ATOM 2426 C C . LYS B 1 152 ? -14.633 -32.281 -2.523 1 52 152 LYS B C 1
ATOM 2428 O O . LYS B 1 152 ? -15.75 -31.781 -2.369 1 52 152 LYS B O 1
#